Protein AF-A0A0D2HRQ2-F1 (afdb_monomer_lite)

Sequence (191 aa):
MLLRFLRWAVFSVAFCLCLISGPAAYCDEPPTPPELGISEQELTQKARSGRLKTSELILLGEDLSWFTKLKLYLYSKELEPFFLGLEDAIRDLARTDPNDQKALARCGKKVFESLALSRKRLAEAGRGDLELEWRRGLAGLIFLDHDWRGRVYDQKKDEIRNSYDLVRLLDCMDARLRGLDRGDPLKCPLR

Organism: NCBI:txid1429043

Radius of gyration: 27.43 Å; chains: 1; bounding box: 78×73×59 Å

Structure (mmCIF, N/CA/C/O backbone):
data_AF-A0A0D2HRQ2-F1
#
_entry.id   AF-A0A0D2HRQ2-F1
#
loop_
_atom_site.group_PDB
_atom_site.id
_atom_site.type_symbol
_atom_site.label_atom_id
_atom_site.label_alt_id
_atom_site.label_comp_id
_atom_site.label_asym_id
_atom_site.label_entity_id
_atom_site.label_seq_id
_atom_site.pdbx_PDB_ins_code
_atom_site.Cartn_x
_atom_site.Cartn_y
_atom_site.Cartn_z
_atom_site.occupancy
_atom_site.B_iso_or_equiv
_atom_site.auth_seq_id
_atom_site.auth_comp_id
_atom_site.auth_asym_id
_atom_site.auth_atom_id
_atom_site.pdbx_PDB_model_num
ATOM 1 N N . MET A 1 1 ? -45.588 51.493 34.558 1.00 46.59 1 MET A N 1
ATOM 2 C CA . MET A 1 1 ? -46.371 50.595 35.428 1.00 46.59 1 MET A CA 1
ATOM 3 C C . MET A 1 1 ? -47.807 50.634 34.925 1.00 46.59 1 MET A C 1
ATOM 5 O O . MET A 1 1 ? -48.345 51.725 34.859 1.00 46.59 1 MET A O 1
ATOM 9 N N . LEU A 1 2 ? -48.311 49.485 34.452 1.00 43.94 2 LEU A N 1
ATOM 10 C CA . LEU A 1 2 ? -49.682 49.188 33.994 1.00 43.94 2 LEU A CA 1
ATOM 11 C C . LEU A 1 2 ? -50.389 50.220 33.092 1.00 43.94 2 LEU A C 1
ATOM 13 O O . LEU A 1 2 ? -50.891 51.209 33.596 1.00 43.94 2 LEU A O 1
ATOM 17 N N . LEU A 1 3 ? -50.477 49.920 31.784 1.00 44.91 3 LEU A N 1
ATOM 18 C CA . LEU A 1 3 ? -51.571 50.262 30.830 1.00 44.91 3 LEU A CA 1
ATOM 19 C C . LEU A 1 3 ? -51.068 50.329 29.369 1.00 44.91 3 LEU A C 1
ATOM 21 O O . LEU A 1 3 ? -51.333 51.272 28.631 1.00 44.91 3 LEU A O 1
ATOM 25 N N . ARG A 1 4 ? -50.324 49.311 28.918 1.00 43.09 4 ARG A N 1
ATOM 26 C CA . ARG A 1 4 ? -50.112 49.033 27.477 1.00 43.09 4 ARG A CA 1
ATOM 27 C C . ARG A 1 4 ? -50.296 47.549 27.123 1.00 43.09 4 ARG A C 1
ATOM 29 O O . ARG A 1 4 ? -49.883 47.099 26.065 1.00 43.09 4 ARG A O 1
ATOM 36 N N . PHE A 1 5 ? -50.972 46.813 28.002 1.00 45.03 5 PHE A N 1
ATOM 37 C CA . PHE A 1 5 ? -51.500 45.472 27.772 1.00 45.03 5 PHE A CA 1
ATOM 38 C C . PHE A 1 5 ? -53.016 45.596 27.652 1.00 45.03 5 PHE A C 1
ATOM 40 O O . PHE A 1 5 ? -53.671 45.493 28.675 1.00 45.03 5 PHE A O 1
ATOM 47 N N . LEU A 1 6 ? -53.563 45.919 26.474 1.00 48.53 6 LEU A N 1
ATOM 48 C CA . LEU A 1 6 ? -54.972 45.650 26.113 1.00 48.53 6 LEU A CA 1
ATOM 49 C C . LEU A 1 6 ? -55.293 46.216 24.714 1.00 48.53 6 LEU A C 1
ATOM 51 O O . LEU A 1 6 ? -56.066 47.161 24.600 1.00 48.53 6 LEU A O 1
ATOM 55 N N . ARG A 1 7 ? -54.674 45.717 23.628 1.00 45.78 7 ARG A N 1
ATOM 56 C CA . ARG A 1 7 ? -55.238 45.940 22.268 1.00 45.78 7 ARG A CA 1
ATOM 57 C C . ARG A 1 7 ? -54.661 45.142 21.095 1.00 45.78 7 ARG A C 1
ATOM 59 O O . ARG A 1 7 ? -54.966 45.476 19.962 1.00 45.78 7 ARG A O 1
ATOM 66 N N . TRP A 1 8 ? -53.877 44.094 21.340 1.00 40.62 8 TRP A N 1
ATOM 67 C CA . TRP A 1 8 ? -53.349 43.221 20.275 1.00 40.62 8 TRP A CA 1
ATOM 68 C C . TRP A 1 8 ? -53.524 41.729 20.618 1.00 40.62 8 TRP A C 1
ATOM 70 O O . TRP A 1 8 ? -52.704 40.895 20.264 1.00 40.62 8 TRP A O 1
ATOM 80 N N . ALA A 1 9 ? -54.591 41.403 21.360 1.00 44.94 9 ALA A N 1
ATOM 81 C CA . ALA A 1 9 ? -54.913 40.054 21.845 1.00 44.94 9 ALA A CA 1
ATOM 82 C C . ALA A 1 9 ? -56.266 39.531 21.326 1.00 44.94 9 ALA A C 1
ATOM 84 O O . ALA A 1 9 ? -56.915 38.722 21.979 1.00 44.94 9 ALA A O 1
ATOM 85 N N . VAL A 1 10 ? -56.713 39.994 20.160 1.00 50.00 10 VAL A N 1
ATOM 86 C CA . VAL A 1 10 ? -57.874 39.426 19.464 1.00 50.00 10 VAL A CA 1
ATOM 87 C C . VAL A 1 10 ? -57.542 39.477 17.979 1.00 50.00 10 VAL A C 1
ATOM 89 O O . VAL A 1 10 ? -57.199 40.547 17.496 1.00 50.00 10 VAL A O 1
ATOM 92 N N . PHE A 1 11 ? -57.634 38.336 17.294 1.00 44.56 11 PHE A N 1
ATOM 93 C CA . PHE A 1 11 ? -57.162 38.033 15.930 1.00 44.56 11 PHE A CA 1
ATOM 94 C C . PHE A 1 11 ? -55.728 37.508 15.823 1.00 44.56 11 PHE A C 1
ATOM 96 O O . PHE A 1 11 ? -54.807 38.233 15.463 1.00 44.56 11 PHE A O 1
ATOM 103 N N . SER A 1 12 ? -55.575 36.203 16.080 1.00 40.28 12 SER A N 1
ATOM 104 C CA . SER A 1 12 ? -54.926 35.234 15.159 1.00 40.28 12 SER A CA 1
ATOM 105 C C . SER A 1 12 ? -54.550 33.905 15.841 1.00 40.28 12 SER A C 1
ATOM 107 O O . SER A 1 12 ? -53.789 33.116 15.293 1.00 40.28 12 SER A O 1
ATOM 109 N N . VAL A 1 13 ? -55.134 33.589 17.004 1.00 45.66 13 VAL A N 1
ATOM 110 C CA . VAL A 1 13 ? -55.221 32.206 17.512 1.00 45.66 13 VAL A CA 1
ATOM 111 C C . VAL A 1 13 ? -56.506 31.578 16.964 1.00 45.66 13 VAL A C 1
ATOM 113 O O . VAL A 1 13 ? -57.505 31.483 17.664 1.00 45.66 13 VAL A O 1
ATOM 116 N N . ALA A 1 14 ? -56.504 31.253 15.669 1.00 47.75 14 ALA A N 1
ATOM 117 C CA . ALA A 1 14 ? -57.527 30.433 15.007 1.00 47.75 14 ALA A CA 1
ATOM 118 C C . ALA A 1 14 ? -57.049 29.958 13.618 1.00 47.75 14 ALA A C 1
ATOM 120 O O . ALA A 1 14 ? -57.757 30.096 12.628 1.00 47.75 14 ALA A O 1
ATOM 121 N N . PHE A 1 15 ? -55.829 29.425 13.529 1.00 43.88 15 PHE A N 1
ATOM 122 C CA . PHE A 1 15 ? -55.434 28.580 12.394 1.00 43.88 15 PHE A CA 1
ATOM 123 C C . PHE A 1 15 ? -54.499 27.459 12.874 1.00 43.88 15 PHE A C 1
ATOM 125 O O . PHE A 1 15 ? -53.409 27.230 12.362 1.00 43.88 15 PHE A O 1
ATOM 132 N N . CYS A 1 16 ? -54.927 26.783 13.943 1.00 43.34 16 CYS A N 1
ATOM 133 C CA . CYS A 1 16 ? -54.600 25.375 14.118 1.00 43.34 16 CYS A CA 1
ATOM 134 C C . CYS A 1 16 ? -55.444 24.575 13.118 1.00 43.34 16 CYS A C 1
ATOM 136 O O . CYS A 1 16 ? -56.622 24.877 12.958 1.00 43.34 16 CYS A O 1
ATOM 138 N N . LEU A 1 17 ? -54.842 23.518 12.564 1.00 44.50 17 LEU A N 1
ATOM 139 C CA . LEU A 1 17 ? -55.454 22.428 11.786 1.00 44.50 17 LEU A CA 1
ATOM 140 C C . LEU A 1 17 ? -55.700 22.677 10.289 1.00 44.50 17 LEU A C 1
ATOM 142 O O . LEU A 1 17 ? -56.797 23.020 9.876 1.00 44.50 17 LEU A O 1
ATOM 146 N N . CYS A 1 18 ? -54.654 22.391 9.509 1.00 40.31 18 CYS A N 1
ATOM 147 C CA . CYS A 1 18 ? -54.642 21.697 8.206 1.00 40.31 18 CYS A CA 1
ATOM 148 C C . CYS A 1 18 ? -53.145 21.496 7.888 1.00 40.31 18 CYS A C 1
ATOM 150 O O . CYS A 1 18 ? -52.491 22.393 7.378 1.00 40.31 18 CYS A O 1
ATOM 152 N N . LEU A 1 19 ? -52.437 20.474 8.373 1.00 43.09 19 LEU A N 1
ATOM 153 C CA . LEU A 1 19 ? -52.620 19.062 8.054 1.00 43.09 19 LEU A CA 1
ATOM 154 C C . LEU A 1 19 ? -53.028 18.824 6.586 1.00 43.09 19 LEU A C 1
ATOM 156 O O . LEU A 1 19 ? -54.191 18.943 6.225 1.00 43.09 19 LEU A O 1
ATOM 160 N N . ILE A 1 20 ? -52.022 18.355 5.838 1.00 43.47 20 ILE A N 1
ATOM 161 C CA . ILE A 1 20 ? -52.066 17.226 4.896 1.00 43.47 20 ILE A CA 1
ATOM 162 C C . ILE A 1 20 ? -52.012 17.583 3.397 1.00 43.47 20 ILE A C 1
ATOM 164 O O . ILE A 1 20 ? -52.844 18.290 2.838 1.00 43.47 20 ILE A O 1
ATOM 168 N N . SER A 1 21 ? -51.014 16.953 2.762 1.00 44.06 21 SER A N 1
ATOM 169 C CA . SER A 1 21 ? -50.899 16.568 1.347 1.00 44.06 21 SER A CA 1
ATOM 170 C C . SER A 1 21 ? -50.606 17.641 0.292 1.00 44.06 21 SER A C 1
ATOM 172 O O . SER A 1 21 ? -51.434 17.939 -0.560 1.00 44.06 21 SER A O 1
ATOM 174 N N . GLY A 1 22 ? -49.352 18.098 0.240 1.00 38.50 22 GLY A N 1
ATOM 175 C CA . GLY A 1 22 ? -48.685 18.257 -1.059 1.00 38.50 22 GLY A CA 1
ATOM 176 C C . GLY A 1 22 ? -48.032 16.917 -1.418 1.00 38.50 22 GLY A C 1
ATOM 177 O O . GLY A 1 22 ? -47.422 16.322 -0.524 1.00 38.50 22 GLY A O 1
ATOM 178 N N . PRO A 1 23 ? -48.175 16.385 -2.646 1.00 41.47 23 PRO A N 1
ATOM 179 C CA . PRO A 1 23 ? -47.525 15.133 -2.989 1.00 41.47 23 PRO A CA 1
ATOM 180 C C . PRO A 1 23 ? -46.019 15.372 -2.931 1.00 41.47 23 PRO A C 1
ATOM 182 O O . PRO A 1 23 ? -45.499 16.297 -3.557 1.00 41.47 23 PRO A O 1
ATOM 185 N N . ALA A 1 24 ? -45.325 14.548 -2.147 1.00 40.97 24 ALA A N 1
ATOM 186 C CA . ALA A 1 24 ? -43.898 14.377 -2.318 1.00 40.97 24 ALA A CA 1
ATOM 187 C C . ALA A 1 24 ? -43.691 14.059 -3.798 1.00 40.97 24 ALA A C 1
ATOM 189 O O . ALA A 1 24 ? -44.259 13.088 -4.304 1.00 40.97 24 ALA A O 1
ATOM 190 N N . ALA A 1 25 ? -42.954 14.918 -4.499 1.00 38.25 25 ALA A N 1
ATOM 191 C CA . ALA A 1 25 ? -42.407 14.564 -5.789 1.00 38.25 25 ALA A CA 1
ATOM 192 C C . ALA A 1 25 ? -41.546 13.323 -5.540 1.00 38.25 25 ALA A C 1
ATOM 194 O O . ALA A 1 25 ? -40.429 13.418 -5.033 1.00 38.25 25 ALA A O 1
ATOM 195 N N . TYR A 1 26 ? -42.134 12.155 -5.794 1.00 39.91 26 TYR A N 1
ATOM 196 C CA . TYR A 1 26 ? -41.415 10.917 -5.996 1.00 39.91 26 TYR A CA 1
ATOM 197 C C . TYR A 1 26 ? -40.520 11.202 -7.197 1.00 39.91 26 TYR A C 1
ATOM 199 O O . TYR A 1 26 ? -40.960 11.189 -8.344 1.00 39.91 26 TYR A O 1
ATOM 207 N N . CYS A 1 27 ? -39.275 11.582 -6.920 1.00 35.66 27 CYS A N 1
ATOM 208 C CA . CYS A 1 27 ? -38.208 11.339 -7.863 1.00 35.66 27 CYS A CA 1
ATOM 209 C C . CYS A 1 27 ? -38.192 9.823 -8.022 1.00 35.66 27 CYS A C 1
ATOM 211 O O . CYS A 1 27 ? -37.724 9.128 -7.121 1.00 35.66 27 CYS A O 1
ATOM 213 N N . ASP A 1 28 ? -38.782 9.325 -9.107 1.00 38.19 28 ASP A N 1
ATOM 214 C CA . ASP A 1 28 ? -38.528 7.968 -9.558 1.00 38.19 28 ASP A CA 1
ATOM 215 C C . ASP A 1 28 ? -37.006 7.820 -9.616 1.00 38.19 28 ASP A C 1
ATOM 217 O O . ASP A 1 28 ? -36.327 8.495 -10.400 1.00 38.19 28 ASP A O 1
ATOM 221 N N . GLU A 1 29 ? -36.456 7.011 -8.706 1.00 38.31 29 GLU A N 1
ATOM 222 C CA . GLU A 1 29 ? -35.078 6.562 -8.818 1.00 38.31 29 GLU A CA 1
ATOM 223 C C . GLU A 1 29 ? -34.924 5.984 -10.228 1.00 38.31 29 GLU A C 1
ATOM 225 O O . GLU A 1 29 ? -35.773 5.192 -10.657 1.00 38.31 29 GLU A O 1
ATOM 230 N N . PRO A 1 30 ? -33.892 6.393 -10.990 1.00 38.38 30 PRO A N 1
ATOM 231 C CA . PRO A 1 30 ? -33.656 5.795 -12.290 1.00 38.38 30 PRO A CA 1
ATOM 232 C C . PRO A 1 30 ? -33.581 4.276 -12.095 1.00 38.38 30 PRO A C 1
ATOM 234 O O . PRO A 1 30 ? -32.938 3.836 -11.135 1.00 38.38 30 PRO A O 1
ATOM 237 N N . PRO A 1 31 ? -34.249 3.481 -12.952 1.00 37.88 31 PRO A N 1
ATOM 238 C CA . PRO A 1 31 ? -34.302 2.039 -12.789 1.00 37.88 31 PRO A CA 1
ATOM 239 C C . PRO A 1 31 ? -32.879 1.526 -12.626 1.00 37.88 31 PRO A C 1
ATOM 241 O O . PRO A 1 31 ? -32.012 1.788 -13.467 1.00 37.88 31 PRO A O 1
ATOM 244 N N . THR A 1 32 ? -32.636 0.854 -11.501 1.00 43.91 32 THR A N 1
ATOM 245 C CA . THR A 1 32 ? -31.365 0.199 -11.230 1.00 43.91 32 THR A CA 1
ATOM 246 C C . THR A 1 32 ? -31.072 -0.688 -12.437 1.00 43.91 32 THR A C 1
ATOM 248 O O . THR A 1 32 ? -31.923 -1.506 -12.805 1.00 43.91 32 THR A O 1
ATOM 251 N N . PRO A 1 33 ? -29.935 -0.490 -13.132 1.00 38.50 33 PRO A N 1
ATOM 252 C CA . PRO A 1 33 ? -29.611 -1.325 -14.273 1.00 38.50 33 PRO A CA 1
ATOM 253 C C . PRO A 1 33 ? -29.601 -2.786 -13.807 1.00 38.50 33 PRO A C 1
ATOM 255 O O . PRO A 1 33 ? -29.183 -3.046 -12.675 1.00 38.50 33 PRO A O 1
ATOM 258 N N . PRO A 1 34 ? -30.089 -3.727 -14.634 1.00 39.16 34 PRO A N 1
ATOM 259 C CA . PRO A 1 34 ? -30.191 -5.124 -14.243 1.00 39.16 34 PRO A CA 1
ATOM 260 C C . PRO A 1 34 ? -28.828 -5.604 -13.745 1.00 39.16 34 PRO A C 1
ATOM 262 O O . PRO A 1 34 ? -27.831 -5.485 -14.462 1.00 39.16 34 PRO A O 1
ATOM 265 N N . GLU A 1 35 ? -28.788 -6.105 -12.507 1.00 40.19 35 GLU A N 1
ATOM 266 C CA . GLU A 1 35 ? -27.612 -6.764 -11.948 1.00 40.19 35 GLU A CA 1
ATOM 267 C C . GLU A 1 35 ? -27.181 -7.854 -12.930 1.00 40.19 35 GLU A C 1
ATOM 269 O O . GLU A 1 35 ? -27.887 -8.840 -13.158 1.00 40.19 35 GLU A O 1
ATOM 274 N N . LEU A 1 36 ? -26.035 -7.641 -13.574 1.00 40.19 36 LEU A N 1
ATOM 275 C CA . LEU A 1 36 ? -25.438 -8.594 -14.494 1.00 40.19 36 LEU A CA 1
ATOM 276 C C . LEU A 1 36 ? -25.011 -9.837 -13.706 1.00 40.19 36 LEU A C 1
ATOM 278 O O . LEU A 1 36 ? -23.902 -9.903 -13.193 1.00 40.19 36 LEU A O 1
ATOM 282 N N . GLY A 1 37 ? -25.924 -10.806 -13.614 1.00 41.41 37 GLY A N 1
ATOM 283 C CA . GLY A 1 37 ? -25.700 -12.255 -13.680 1.00 41.41 37 GLY A CA 1
ATOM 284 C C . GLY A 1 37 ? -24.775 -12.938 -12.670 1.00 41.41 37 GLY A C 1
ATOM 285 O O . GLY A 1 37 ? -24.657 -14.159 -12.731 1.00 41.41 37 GLY A O 1
ATOM 286 N N . ILE A 1 38 ? -24.119 -12.224 -11.759 1.00 48.44 38 ILE A N 1
ATOM 287 C CA . ILE A 1 38 ? -23.261 -12.809 -10.727 1.00 48.44 38 ILE A CA 1
ATOM 288 C C . ILE A 1 38 ? -23.556 -12.087 -9.418 1.00 48.44 38 ILE A C 1
ATOM 290 O O . ILE A 1 38 ? -23.177 -10.932 -9.231 1.00 48.44 38 ILE A O 1
ATOM 294 N N . SER A 1 39 ? -24.249 -12.767 -8.504 1.00 48.09 39 SER A N 1
ATOM 295 C CA . SER A 1 39 ? -24.617 -12.150 -7.231 1.00 48.09 39 SER A CA 1
ATOM 296 C C . SER A 1 39 ? -23.372 -11.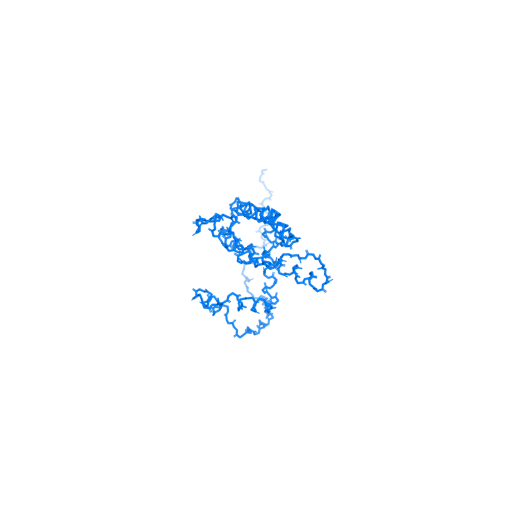910 -6.368 1.00 48.09 39 SER A C 1
ATOM 298 O O . SER A 1 39 ? -22.528 -12.792 -6.178 1.00 48.09 39 SER A O 1
ATOM 300 N N . GLU A 1 40 ? -23.263 -10.710 -5.798 1.00 43.78 40 GLU A N 1
ATOM 301 C CA . GLU A 1 40 ? -22.198 -10.323 -4.858 1.00 43.78 40 GLU A CA 1
ATOM 302 C C . GLU A 1 40 ? -22.132 -11.288 -3.651 1.00 43.78 40 GLU A C 1
ATOM 304 O O . GLU A 1 40 ? -21.065 -11.565 -3.091 1.00 43.78 40 GLU A O 1
ATOM 309 N N . GLN A 1 41 ? -23.276 -11.887 -3.305 1.00 47.25 41 GLN A N 1
ATOM 310 C CA . GLN A 1 41 ? -23.407 -12.944 -2.304 1.00 47.25 41 GLN A CA 1
ATOM 311 C C . GLN A 1 41 ? -22.704 -14.242 -2.727 1.00 47.25 41 GLN A C 1
ATOM 313 O O . GLN A 1 41 ? -21.982 -14.828 -1.920 1.00 47.25 41 GLN A O 1
ATOM 318 N N . GLU A 1 42 ? -22.834 -14.661 -3.986 1.00 45.06 42 GLU A N 1
ATOM 319 C CA . GLU A 1 42 ? -22.186 -15.862 -4.520 1.00 45.06 42 GLU A CA 1
ATOM 320 C C . GLU A 1 42 ? -20.661 -15.693 -4.607 1.00 45.06 42 GLU A C 1
ATOM 322 O O . GLU A 1 42 ? -19.916 -16.613 -4.266 1.00 45.06 42 GLU A O 1
ATOM 327 N N . LEU A 1 43 ? -20.178 -14.498 -4.964 1.00 42.75 43 LEU A N 1
ATOM 328 C CA . LEU A 1 43 ? -18.747 -14.161 -4.938 1.00 42.75 43 LEU A CA 1
ATOM 329 C C . LEU A 1 43 ? -18.186 -14.166 -3.509 1.00 42.75 43 LEU A C 1
ATOM 331 O O . LEU A 1 43 ? -17.133 -14.754 -3.252 1.00 42.75 43 LEU A O 1
ATOM 335 N N . THR A 1 44 ? -18.923 -13.593 -2.555 1.00 44.06 44 THR A N 1
ATOM 336 C CA . THR A 1 44 ? -18.554 -13.588 -1.130 1.00 44.06 44 THR A CA 1
ATOM 337 C C . THR A 1 44 ? -18.518 -15.006 -0.555 1.00 44.06 44 THR A C 1
ATOM 339 O O . THR A 1 44 ? -17.632 -15.350 0.232 1.00 44.06 44 THR A O 1
ATOM 342 N N . GLN A 1 45 ? -19.453 -15.863 -0.966 1.00 45.25 45 GLN A N 1
ATOM 343 C CA . GLN A 1 45 ? -19.530 -17.254 -0.530 1.00 45.25 45 GLN A CA 1
ATOM 344 C C . GLN A 1 45 ? -18.416 -18.109 -1.156 1.00 45.25 45 GLN A C 1
ATOM 346 O O . GLN A 1 45 ? -17.778 -18.895 -0.451 1.00 45.25 45 GLN A O 1
ATOM 351 N N . LYS A 1 46 ? -18.097 -17.897 -2.441 1.00 40.44 46 LYS A N 1
ATOM 352 C CA . LYS A 1 46 ? -16.965 -18.541 -3.128 1.00 40.44 46 LYS A CA 1
ATOM 353 C C . LYS A 1 46 ? -15.619 -18.128 -2.521 1.00 40.44 46 LYS A C 1
ATOM 355 O O . LYS A 1 46 ? -14.796 -19.009 -2.266 1.00 40.44 46 LYS A O 1
ATOM 360 N N . ALA A 1 47 ? -15.435 -16.849 -2.179 1.00 40.41 47 ALA A N 1
ATOM 361 C CA . ALA A 1 47 ? -14.227 -16.344 -1.519 1.00 40.41 47 ALA A CA 1
ATOM 362 C C . ALA A 1 47 ? -14.057 -16.921 -0.103 1.00 40.41 47 ALA A C 1
ATOM 364 O O . ALA A 1 47 ? -12.977 -17.389 0.252 1.00 40.41 47 ALA A O 1
ATOM 365 N N . ARG A 1 48 ? -15.142 -16.990 0.683 1.00 43.53 48 ARG A N 1
ATOM 366 C CA . ARG A 1 48 ? -15.149 -17.625 2.016 1.00 43.53 48 ARG A CA 1
ATOM 367 C C . ARG A 1 48 ? -14.888 -19.133 1.972 1.00 43.53 48 ARG A C 1
ATOM 369 O O . ARG A 1 48 ? -14.364 -19.680 2.934 1.00 43.53 48 ARG A O 1
ATOM 376 N N . SER A 1 49 ? -15.241 -19.803 0.874 1.00 41.62 49 SER A N 1
ATOM 377 C CA . SER A 1 49 ? -15.050 -21.251 0.703 1.00 41.62 49 SER A CA 1
ATOM 378 C C . SER A 1 49 ? -13.655 -21.665 0.206 1.00 41.62 49 SER A C 1
ATOM 380 O O . SER A 1 49 ? -13.410 -22.857 0.032 1.00 41.62 49 SER A O 1
ATOM 382 N N . GLY A 1 50 ? -12.753 -20.709 -0.062 1.00 36.81 50 GLY A N 1
ATOM 383 C CA . GLY A 1 50 ? -11.402 -20.987 -0.574 1.00 36.81 50 GLY A CA 1
ATOM 384 C C . GLY A 1 50 ? -11.363 -21.560 -1.998 1.00 36.81 50 GLY A C 1
ATOM 385 O O . GLY A 1 50 ? -10.335 -22.083 -2.420 1.00 36.81 50 GLY A O 1
ATOM 386 N N . ARG A 1 51 ? -12.478 -21.492 -2.741 1.00 41.03 51 ARG A N 1
ATOM 387 C CA . ARG A 1 51 ? -12.628 -22.079 -4.087 1.00 41.03 51 ARG A CA 1
ATOM 388 C C . ARG A 1 51 ? -12.320 -21.125 -5.242 1.00 41.03 51 ARG A C 1
ATOM 390 O O . ARG A 1 51 ? -12.440 -21.540 -6.386 1.00 41.03 51 ARG A O 1
ATOM 397 N N . LEU A 1 52 ? -11.928 -19.885 -4.964 1.00 37.97 52 LEU A N 1
ATOM 398 C CA . LEU A 1 52 ? -11.480 -18.938 -5.986 1.00 37.97 52 LEU A CA 1
ATOM 399 C C . LEU A 1 52 ? -9.957 -18.988 -6.085 1.00 37.97 52 LEU A C 1
ATOM 401 O O . LEU A 1 52 ? -9.258 -18.651 -5.128 1.00 37.97 52 LEU A O 1
ATOM 405 N N . LYS A 1 53 ? -9.432 -19.422 -7.236 1.00 42.91 53 LYS A N 1
ATOM 406 C CA . LYS A 1 53 ? -7.992 -19.317 -7.505 1.00 42.91 53 LYS A CA 1
ATOM 407 C C . LYS A 1 53 ? -7.644 -17.841 -7.711 1.00 42.91 53 LYS A C 1
ATOM 409 O O . LYS A 1 53 ? -8.397 -17.112 -8.346 1.00 42.91 53 LYS A O 1
ATOM 414 N N . THR A 1 54 ? -6.487 -17.398 -7.217 1.00 41.19 54 THR A N 1
ATOM 415 C CA . THR A 1 54 ? -5.994 -16.007 -7.328 1.00 41.19 54 THR A CA 1
ATOM 416 C C . THR A 1 54 ? -6.081 -15.453 -8.761 1.00 41.19 54 THR A C 1
ATOM 418 O O . THR A 1 54 ? -6.400 -14.288 -8.948 1.00 41.19 54 THR A O 1
ATOM 421 N N . SER A 1 55 ? -5.902 -16.301 -9.778 1.00 36.34 55 SER A N 1
ATOM 422 C CA . SER A 1 55 ? -6.045 -15.955 -11.199 1.00 36.34 55 SER A CA 1
ATOM 423 C C . SER A 1 55 ? -7.483 -15.650 -11.647 1.00 36.34 55 SER A C 1
ATOM 425 O O . SER A 1 55 ? -7.674 -14.833 -12.538 1.00 36.34 55 SER A O 1
ATOM 427 N N . GLU A 1 56 ? -8.501 -16.271 -11.043 1.00 39.56 56 GLU A N 1
ATOM 428 C CA . GLU A 1 56 ? -9.919 -15.992 -11.337 1.00 39.56 56 GLU A CA 1
ATOM 429 C C . GLU A 1 56 ? -10.380 -14.681 -10.692 1.00 39.56 56 GLU A C 1
ATOM 431 O O . GLU A 1 56 ? -11.188 -13.966 -11.273 1.00 39.56 56 GLU A O 1
ATOM 436 N N . LEU A 1 57 ? -9.829 -14.326 -9.526 1.00 43.03 57 LEU A N 1
ATOM 437 C CA . LEU A 1 57 ? -10.051 -13.020 -8.892 1.00 43.03 57 LEU A CA 1
ATOM 438 C C . LEU A 1 57 ? -9.413 -11.874 -9.689 1.00 43.03 57 LEU A C 1
ATOM 440 O O . LEU A 1 57 ? -9.975 -10.785 -9.735 1.00 43.03 57 LEU A O 1
ATOM 444 N N . ILE A 1 58 ? -8.270 -12.129 -10.334 1.00 40.12 58 ILE A N 1
ATOM 445 C CA . ILE A 1 58 ? -7.602 -11.173 -11.228 1.00 40.12 58 ILE A CA 1
ATOM 446 C C . ILE A 1 58 ? -8.398 -11.004 -12.533 1.00 40.12 58 ILE A C 1
ATOM 448 O O . ILE A 1 58 ? -8.651 -9.872 -12.927 1.00 40.12 58 ILE A O 1
ATOM 452 N N . LEU A 1 59 ? -8.885 -12.094 -13.144 1.00 42.19 59 LEU A N 1
ATOM 453 C CA . LEU A 1 59 ? -9.749 -12.034 -14.338 1.00 42.19 59 LEU A CA 1
ATOM 454 C C . LEU A 1 59 ? -11.108 -11.364 -14.061 1.00 42.19 59 LEU A C 1
ATOM 456 O O . LEU A 1 59 ? -11.596 -10.602 -14.887 1.00 42.19 59 LEU A O 1
ATOM 460 N N . LEU A 1 60 ? -11.701 -11.571 -12.879 1.00 49.16 60 LEU A N 1
ATOM 461 C CA . LEU A 1 60 ? -12.886 -10.820 -12.429 1.00 49.16 60 LEU A CA 1
ATOM 462 C C . LEU A 1 60 ? -12.569 -9.346 -12.096 1.00 49.16 60 LEU A C 1
ATOM 464 O O . LEU A 1 60 ? -13.477 -8.519 -12.031 1.00 49.16 60 LEU A O 1
ATOM 468 N N . GLY A 1 61 ? -11.292 -9.014 -11.883 1.00 48.34 61 GLY A N 1
ATOM 469 C CA . GLY A 1 61 ? -10.799 -7.657 -11.651 1.00 48.34 61 GLY A CA 1
ATOM 470 C C . GLY A 1 61 ? -10.672 -6.808 -12.923 1.00 48.34 61 GLY A C 1
ATOM 471 O O . GLY A 1 61 ? -10.745 -5.581 -12.839 1.00 48.34 61 GLY A O 1
ATOM 472 N N . GLU A 1 62 ? -10.537 -7.425 -14.100 1.00 50.19 62 GLU A N 1
ATOM 473 C CA . GLU A 1 62 ? -10.467 -6.697 -15.379 1.00 50.19 62 GLU A CA 1
ATOM 474 C C . GLU A 1 62 ? -11.830 -6.089 -15.773 1.00 50.19 62 GLU A C 1
ATOM 476 O O . GLU A 1 62 ? -11.881 -4.983 -16.317 1.00 50.19 62 GLU A O 1
ATOM 481 N N . ASP A 1 63 ? -12.931 -6.718 -15.346 1.00 54.75 63 ASP A N 1
ATOM 482 C CA . ASP A 1 63 ? -14.317 -6.297 -15.600 1.00 54.75 63 ASP A CA 1
ATOM 483 C C . ASP A 1 63 ? -15.028 -5.757 -14.345 1.00 54.75 63 ASP A C 1
ATOM 485 O O . ASP A 1 63 ? -16.236 -5.917 -14.147 1.00 54.75 63 ASP A O 1
ATOM 489 N N . LEU A 1 64 ? -14.295 -5.066 -13.461 1.00 62.53 64 LEU A N 1
ATOM 490 C CA . LEU A 1 64 ? -14.951 -4.338 -12.373 1.00 62.53 64 LEU A CA 1
ATOM 491 C C . LEU A 1 64 ? -15.975 -3.357 -12.954 1.00 62.53 64 LEU A C 1
ATOM 493 O O . LEU A 1 64 ? -15.633 -2.483 -13.760 1.00 62.53 64 LEU A O 1
ATOM 497 N N . SER A 1 65 ? -17.223 -3.474 -12.488 1.00 70.38 65 SER A N 1
ATOM 498 C CA . SER A 1 65 ? -18.283 -2.538 -12.854 1.00 70.38 65 SER A CA 1
ATOM 499 C C . SER A 1 65 ? -17.833 -1.098 -12.593 1.00 70.38 65 SER A C 1
ATOM 501 O O . SER A 1 65 ? -17.051 -0.827 -11.671 1.00 70.38 65 SER A O 1
ATOM 503 N N . TRP A 1 66 ? -18.350 -0.151 -13.376 1.00 60.88 66 TRP A N 1
ATOM 504 C CA . TRP A 1 66 ? -18.060 1.272 -13.179 1.00 60.88 66 TRP A CA 1
ATOM 505 C C . TRP A 1 66 ? -18.321 1.720 -11.730 1.00 60.88 66 TRP A C 1
ATOM 507 O O . TRP A 1 66 ? -17.507 2.438 -11.148 1.00 60.88 66 TRP A O 1
ATOM 517 N N . PHE A 1 67 ? -19.390 1.215 -11.107 1.00 63.62 67 PHE A N 1
ATOM 518 C CA . PHE A 1 67 ? -19.711 1.490 -9.705 1.00 63.62 67 PHE A CA 1
ATOM 519 C C . PHE A 1 67 ? -18.664 0.936 -8.737 1.00 63.62 67 PHE A C 1
ATOM 521 O O . PHE A 1 67 ? -18.310 1.605 -7.767 1.00 63.62 67 PHE A O 1
ATOM 528 N N . THR A 1 68 ? -18.122 -0.254 -8.998 1.00 70.31 68 THR A N 1
ATOM 529 C CA . THR A 1 68 ? -17.066 -0.835 -8.162 1.00 70.31 68 THR A CA 1
ATOM 530 C C . THR A 1 68 ? -15.768 -0.042 -8.279 1.00 70.31 68 THR A C 1
ATOM 532 O O . THR A 1 68 ? -15.140 0.246 -7.260 1.00 70.31 68 THR A O 1
ATOM 535 N N . LYS A 1 69 ? -15.399 0.389 -9.494 1.00 68.25 69 LYS A N 1
ATOM 536 C CA . LYS A 1 69 ? -14.247 1.282 -9.717 1.00 68.25 69 LYS A CA 1
ATOM 537 C C . LYS A 1 69 ? -14.432 2.611 -8.979 1.00 68.25 69 LYS A C 1
ATOM 539 O O . LYS A 1 69 ? -13.526 3.044 -8.272 1.00 68.25 69 LYS A O 1
ATOM 544 N N . LEU A 1 70 ? -15.622 3.213 -9.060 1.00 62.78 70 LEU A N 1
ATOM 545 C CA . LEU A 1 70 ? -15.953 4.438 -8.328 1.00 62.78 70 LEU A CA 1
ATOM 546 C C . LEU A 1 70 ? -15.864 4.237 -6.807 1.00 62.78 70 LEU A C 1
ATOM 548 O O . LEU A 1 70 ? -15.281 5.065 -6.115 1.00 62.78 70 LEU A O 1
ATOM 552 N N . LYS A 1 71 ? -16.387 3.127 -6.280 1.00 67.94 71 LYS A N 1
ATOM 553 C CA . LYS A 1 71 ? -16.327 2.787 -4.850 1.00 67.94 71 LYS A CA 1
ATOM 554 C C . LYS A 1 71 ? -14.887 2.631 -4.354 1.00 67.94 71 LYS A C 1
ATOM 556 O O . LYS A 1 71 ? -14.542 3.189 -3.317 1.00 67.94 71 LYS A O 1
ATOM 561 N N . LEU A 1 72 ? -14.039 1.917 -5.097 1.00 75.12 72 LEU A N 1
ATOM 562 C CA . LEU A 1 72 ? -12.618 1.747 -4.767 1.00 75.12 72 LEU A CA 1
ATOM 563 C C . LEU A 1 72 ? -11.857 3.074 -4.843 1.00 75.12 72 LEU A C 1
ATOM 565 O O . LEU A 1 72 ? -11.052 3.373 -3.961 1.00 75.12 72 LEU A O 1
ATOM 569 N N . TYR A 1 73 ? -12.165 3.903 -5.844 1.00 69.06 73 TYR A N 1
ATOM 570 C CA . TYR A 1 73 ? -11.631 5.256 -5.940 1.00 69.06 73 TYR A CA 1
ATOM 571 C C . TYR A 1 73 ? -12.027 6.108 -4.725 1.00 69.06 73 TYR A C 1
ATOM 573 O O . TYR A 1 73 ? -11.162 6.731 -4.110 1.00 69.06 73 TYR A O 1
ATOM 581 N N . LEU A 1 74 ? -13.299 6.086 -4.316 1.00 67.38 74 LEU A N 1
ATOM 582 C CA . LEU A 1 74 ? -13.774 6.803 -3.128 1.00 67.38 74 LEU A CA 1
ATOM 583 C C . LEU A 1 74 ? -13.087 6.319 -1.846 1.00 67.38 74 LEU A C 1
ATOM 585 O O . LEU A 1 74 ? -12.635 7.154 -1.068 1.00 67.38 74 LEU A O 1
ATOM 589 N N . TYR A 1 75 ? -12.923 5.004 -1.659 1.00 78.19 75 TYR A N 1
ATOM 590 C CA . TYR A 1 75 ? -12.153 4.464 -0.531 1.00 78.19 75 TYR A CA 1
ATOM 591 C C . TYR A 1 75 ? -10.715 4.966 -0.530 1.00 78.19 75 TYR A C 1
ATOM 593 O O . TYR A 1 75 ? -10.219 5.400 0.508 1.00 78.19 75 TYR A O 1
ATOM 601 N N . SER A 1 76 ? -10.058 4.952 -1.691 1.00 76.25 76 SER A N 1
ATOM 602 C CA . SER A 1 76 ? -8.687 5.441 -1.802 1.00 76.25 76 SER A CA 1
ATOM 603 C C . SER A 1 76 ? -8.580 6.924 -1.435 1.00 76.25 76 SER A C 1
ATOM 605 O O . SER A 1 76 ? -7.684 7.293 -0.687 1.00 76.25 76 SER A O 1
ATOM 607 N N . LYS A 1 77 ? -9.536 7.757 -1.869 1.00 78.44 77 LYS A N 1
ATOM 608 C CA . LYS A 1 77 ? -9.582 9.194 -1.568 1.00 78.44 77 LYS A CA 1
ATOM 609 C C . LYS A 1 77 ? -9.880 9.493 -0.106 1.00 78.44 77 LYS A C 1
ATOM 611 O O . LYS A 1 77 ? -9.249 10.361 0.485 1.00 78.44 77 LYS A O 1
ATOM 616 N N . GLU A 1 78 ? -10.834 8.783 0.481 1.00 81.69 78 GLU A N 1
ATOM 617 C CA . GLU A 1 78 ? -11.211 8.969 1.880 1.00 81.69 78 GLU A CA 1
ATOM 618 C C . GLU A 1 78 ? -10.088 8.561 2.841 1.00 81.69 78 GLU A C 1
ATOM 620 O O . GLU A 1 78 ? -9.894 9.194 3.883 1.00 81.69 78 GLU A O 1
ATOM 625 N N . LEU A 1 79 ? -9.350 7.505 2.491 1.00 83.75 79 LEU A N 1
ATOM 626 C CA . LEU A 1 79 ? -8.317 6.923 3.342 1.00 83.75 79 LEU A CA 1
ATOM 627 C C . LEU A 1 79 ? -6.900 7.395 2.996 1.00 83.75 79 LEU A C 1
ATOM 629 O O . LEU A 1 79 ? -5.973 7.122 3.761 1.00 83.75 79 LEU A O 1
ATOM 633 N N . GLU A 1 80 ? -6.736 8.162 1.915 1.00 86.62 80 GLU A N 1
ATOM 634 C CA . GLU A 1 80 ? -5.468 8.745 1.454 1.00 86.62 80 GLU A CA 1
ATOM 635 C C . GLU A 1 80 ? -4.617 9.328 2.598 1.00 86.62 80 GLU A C 1
ATOM 637 O O . GLU A 1 80 ? -3.445 8.951 2.694 1.00 86.62 80 GLU A O 1
ATOM 642 N N . PRO A 1 81 ? -5.161 10.137 3.539 1.00 89.94 81 PRO A N 1
ATOM 643 C CA . PRO A 1 81 ? -4.357 10.728 4.613 1.00 89.94 81 PRO A CA 1
ATOM 644 C C . PRO A 1 81 ? -3.669 9.693 5.514 1.00 89.94 81 PRO A C 1
ATOM 646 O O . PRO A 1 81 ? -2.594 9.949 6.060 1.00 89.94 81 PRO A O 1
ATOM 649 N N . PHE A 1 82 ? -4.269 8.511 5.671 1.00 92.31 82 PHE A N 1
ATOM 650 C CA . PHE A 1 82 ? -3.725 7.443 6.508 1.00 92.31 82 PHE A CA 1
ATOM 651 C C . PHE A 1 82 ? -2.666 6.633 5.759 1.00 92.31 82 PHE A C 1
ATOM 653 O O . PHE A 1 82 ? -1.677 6.227 6.364 1.00 92.31 82 PHE A O 1
ATOM 660 N N . PHE A 1 83 ? -2.821 6.482 4.444 1.00 93.81 83 PHE A N 1
ATOM 661 C CA . PHE A 1 83 ? -1.944 5.692 3.576 1.00 93.81 83 PHE A CA 1
ATOM 662 C C . PHE A 1 83 ? -0.800 6.497 2.927 1.00 93.81 83 PHE A C 1
ATOM 664 O O . PHE A 1 83 ? -0.025 5.948 2.138 1.00 93.81 83 PHE A O 1
ATOM 671 N N . LEU A 1 84 ? -0.641 7.779 3.287 1.00 90.75 84 LEU A N 1
ATOM 672 C CA . LEU A 1 84 ? 0.427 8.651 2.785 1.00 90.75 84 LEU A CA 1
ATOM 673 C C . LEU A 1 84 ? 1.814 7.995 2.865 1.00 90.75 84 LEU A C 1
ATOM 675 O O . LEU A 1 84 ? 2.296 7.643 3.949 1.00 90.75 84 LEU A O 1
ATOM 679 N N . GLY A 1 85 ? 2.471 7.906 1.708 1.00 91.44 85 GLY A N 1
ATOM 680 C CA . GLY A 1 85 ? 3.814 7.355 1.531 1.00 91.44 85 GLY A CA 1
ATOM 681 C C . GLY A 1 85 ? 3.871 5.845 1.274 1.00 91.44 85 GLY A C 1
ATOM 682 O O . GLY A 1 85 ? 4.915 5.365 0.835 1.00 91.44 85 GLY A O 1
ATOM 683 N N . LEU A 1 86 ? 2.787 5.089 1.496 1.00 95.75 86 LEU A N 1
ATOM 684 C CA . LEU A 1 86 ? 2.760 3.662 1.152 1.00 95.75 86 LEU A CA 1
ATOM 685 C C . LEU A 1 86 ? 2.684 3.450 -0.364 1.00 95.75 86 LEU A C 1
ATOM 687 O O . LEU A 1 86 ? 3.406 2.612 -0.899 1.00 95.75 86 LEU A O 1
ATOM 691 N N . GLU A 1 87 ? 1.868 4.242 -1.057 1.00 93.81 87 GLU A N 1
ATOM 692 C CA . GLU A 1 87 ? 1.778 4.213 -2.521 1.00 93.81 87 GLU A CA 1
ATOM 693 C C . GLU A 1 87 ? 3.138 4.496 -3.177 1.00 93.81 87 GLU A C 1
ATOM 695 O O . GLU A 1 87 ? 3.571 3.761 -4.064 1.00 93.81 87 GLU A O 1
ATOM 700 N N . ASP A 1 88 ? 3.864 5.502 -2.688 1.00 94.81 88 ASP A N 1
ATOM 701 C CA . ASP A 1 88 ? 5.204 5.814 -3.189 1.00 94.81 88 ASP A CA 1
ATOM 702 C C . ASP A 1 88 ? 6.192 4.678 -2.919 1.00 94.81 88 ASP A C 1
ATOM 704 O O . ASP A 1 88 ? 6.979 4.331 -3.795 1.00 94.81 88 ASP A O 1
ATOM 708 N N . ALA A 1 89 ? 6.133 4.044 -1.743 1.00 96.81 89 ALA A N 1
ATOM 709 C CA . ALA A 1 89 ? 6.980 2.893 -1.433 1.00 96.81 89 ALA A CA 1
ATOM 710 C C . ALA A 1 89 ? 6.713 1.700 -2.372 1.00 96.81 89 ALA A C 1
ATOM 712 O O . ALA A 1 89 ? 7.656 1.043 -2.819 1.00 96.81 89 ALA A O 1
ATOM 713 N N . ILE A 1 90 ? 5.444 1.443 -2.705 1.00 95.56 90 ILE A N 1
ATOM 714 C CA . ILE A 1 90 ? 5.021 0.411 -3.667 1.00 95.56 90 ILE A CA 1
ATOM 715 C C . ILE A 1 90 ? 5.549 0.734 -5.069 1.00 95.56 90 ILE A C 1
ATOM 717 O O . ILE A 1 90 ? 6.146 -0.121 -5.733 1.00 95.56 90 ILE A O 1
ATOM 721 N N . ARG A 1 91 ? 5.398 1.983 -5.513 1.00 95.12 91 ARG A N 1
ATOM 722 C CA . ARG A 1 91 ? 5.888 2.426 -6.823 1.00 95.12 91 ARG A CA 1
ATOM 723 C C . ARG A 1 91 ? 7.413 2.385 -6.907 1.00 95.12 91 ARG A C 1
ATOM 725 O O . ARG A 1 91 ? 7.951 1.916 -7.905 1.00 95.12 91 ARG A O 1
ATOM 732 N N . ASP A 1 92 ? 8.121 2.795 -5.858 1.00 96.38 92 ASP A N 1
ATOM 733 C CA . ASP A 1 92 ? 9.581 2.678 -5.766 1.00 96.38 92 ASP A CA 1
ATOM 734 C C . ASP A 1 92 ? 10.027 1.213 -5.896 1.00 96.38 92 ASP A C 1
ATOM 736 O O . ASP A 1 92 ? 10.961 0.903 -6.641 1.00 96.38 92 ASP A O 1
ATOM 740 N N . LEU A 1 93 ? 9.324 0.288 -5.235 1.00 95.38 93 LEU A N 1
ATOM 741 C CA . LEU A 1 93 ? 9.573 -1.147 -5.367 1.00 95.38 93 LEU A CA 1
ATOM 742 C C . LEU A 1 93 ? 9.316 -1.654 -6.797 1.00 95.38 93 LEU A C 1
ATOM 744 O O . LEU A 1 93 ? 10.064 -2.502 -7.281 1.00 95.38 93 LEU A O 1
ATOM 748 N N . ALA A 1 94 ? 8.303 -1.127 -7.491 1.00 94.50 94 ALA A N 1
ATOM 749 C CA . ALA A 1 94 ? 7.986 -1.486 -8.879 1.00 94.50 94 ALA A CA 1
ATOM 750 C C . ALA A 1 94 ? 9.021 -0.964 -9.886 1.00 94.50 94 ALA A C 1
ATOM 752 O O . ALA A 1 94 ? 9.308 -1.630 -10.882 1.00 94.50 94 ALA A O 1
ATOM 753 N N . ARG A 1 95 ? 9.625 0.195 -9.608 1.00 95.69 95 ARG A N 1
ATOM 754 C CA . ARG A 1 95 ? 10.704 0.791 -10.415 1.00 95.69 95 ARG A CA 1
ATOM 755 C C . ARG A 1 95 ? 12.084 0.190 -10.132 1.00 95.69 95 ARG A C 1
ATOM 757 O O . ARG A 1 95 ? 13.030 0.452 -10.871 1.00 95.69 95 ARG A O 1
ATOM 764 N N . THR A 1 96 ? 12.227 -0.574 -9.050 1.00 95.19 96 THR A N 1
ATOM 765 C CA . THR A 1 96 ? 13.515 -1.144 -8.636 1.00 95.19 96 THR A CA 1
ATOM 766 C C . THR A 1 96 ? 13.986 -2.210 -9.627 1.00 95.19 96 THR A C 1
ATOM 768 O O . THR A 1 96 ? 13.182 -2.987 -10.132 1.00 95.19 96 THR A O 1
ATOM 771 N N . ASP A 1 97 ? 15.292 -2.259 -9.9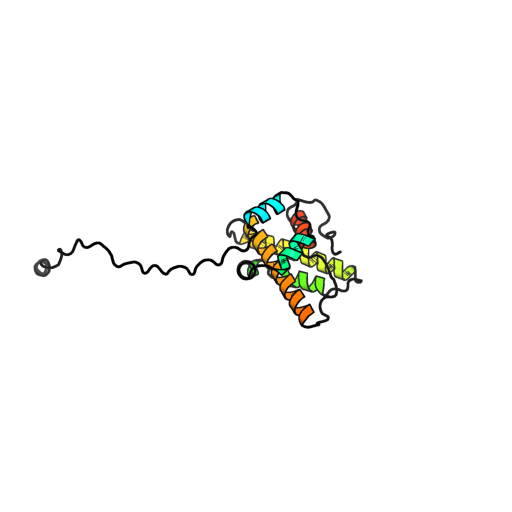04 1.00 93.06 97 ASP A N 1
ATOM 772 C CA . ASP A 1 97 ? 15.869 -3.292 -10.766 1.00 93.06 97 ASP A CA 1
ATOM 773 C C . ASP A 1 97 ? 15.665 -4.691 -10.142 1.00 93.06 97 ASP A C 1
ATOM 775 O O . ASP A 1 97 ? 16.078 -4.912 -8.998 1.00 93.06 97 ASP A O 1
ATOM 779 N N . PRO A 1 98 ? 15.067 -5.651 -10.873 1.00 91.25 98 PRO A N 1
ATOM 780 C CA . PRO A 1 98 ? 14.867 -7.022 -10.410 1.00 91.25 98 PRO A CA 1
ATOM 781 C C . PRO A 1 98 ? 16.157 -7.764 -10.010 1.00 91.25 98 PRO A C 1
ATOM 783 O O . PRO A 1 98 ? 16.080 -8.783 -9.315 1.00 91.25 98 PRO A O 1
ATOM 786 N N . ASN A 1 99 ? 17.325 -7.304 -10.455 1.00 93.25 99 ASN A N 1
ATOM 787 C CA . ASN A 1 99 ? 18.622 -7.914 -10.167 1.00 93.25 99 ASN A CA 1
ATOM 788 C C . ASN A 1 99 ? 19.350 -7.253 -8.983 1.00 93.25 99 ASN A C 1
ATOM 790 O O . ASN A 1 99 ? 20.267 -7.854 -8.421 1.00 93.25 99 ASN A O 1
ATOM 794 N N . ASP A 1 100 ? 18.926 -6.063 -8.544 1.00 94.81 100 ASP A N 1
ATOM 795 C CA . ASP A 1 100 ? 19.505 -5.382 -7.382 1.00 94.81 100 ASP A CA 1
ATOM 796 C C . ASP A 1 100 ? 18.839 -5.854 -6.079 1.00 94.81 100 ASP A C 1
ATOM 798 O O . ASP A 1 100 ? 17.927 -5.230 -5.531 1.00 94.81 100 ASP A O 1
ATOM 802 N N . GLN A 1 101 ? 19.336 -6.971 -5.544 1.00 91.75 101 GLN A N 1
ATOM 803 C CA . GLN A 1 101 ? 18.827 -7.573 -4.305 1.00 91.75 101 GLN A CA 1
ATOM 804 C C . GLN A 1 101 ? 18.895 -6.629 -3.094 1.00 91.75 101 GLN A C 1
ATOM 806 O O . GLN A 1 101 ? 18.038 -6.686 -2.210 1.00 91.75 101 GLN A O 1
ATOM 811 N N . LYS A 1 102 ? 19.889 -5.731 -3.041 1.00 93.75 102 LYS A N 1
ATOM 812 C CA . LYS A 1 102 ? 20.014 -4.762 -1.941 1.00 93.75 102 LYS A CA 1
ATOM 813 C C . LYS A 1 102 ? 18.938 -3.688 -2.046 1.00 93.75 102 LYS A C 1
ATOM 815 O O . LYS A 1 102 ? 18.345 -3.323 -1.029 1.00 93.75 102 LYS A O 1
ATOM 820 N N . ALA A 1 103 ? 18.674 -3.186 -3.252 1.00 93.88 103 ALA A N 1
ATOM 821 C CA . ALA A 1 103 ? 17.590 -2.241 -3.477 1.00 93.88 103 ALA A CA 1
ATOM 822 C C . ALA A 1 103 ? 16.220 -2.874 -3.226 1.00 93.88 103 ALA A C 1
ATOM 824 O O . ALA A 1 103 ? 15.406 -2.253 -2.547 1.00 93.88 103 ALA A O 1
ATOM 825 N N . LEU A 1 104 ? 15.992 -4.113 -3.672 1.00 92.94 104 LEU A N 1
ATOM 826 C CA . LEU A 1 104 ? 14.748 -4.843 -3.411 1.00 92.94 104 LEU A CA 1
ATOM 827 C C . LEU A 1 104 ? 14.489 -5.010 -1.910 1.00 92.94 104 LEU A C 1
ATOM 829 O O . LEU A 1 104 ? 13.398 -4.690 -1.444 1.00 92.94 104 LEU A O 1
ATOM 833 N N . ALA A 1 105 ? 15.496 -5.424 -1.134 1.00 91.94 105 ALA A N 1
ATOM 834 C CA . ALA A 1 105 ? 15.366 -5.552 0.317 1.00 91.94 105 ALA A CA 1
ATOM 835 C C . ALA A 1 105 ? 15.058 -4.204 0.995 1.00 91.94 105 ALA A C 1
ATOM 837 O O . ALA A 1 105 ? 14.196 -4.124 1.871 1.00 91.94 105 ALA A O 1
ATOM 838 N N . ARG A 1 106 ? 15.726 -3.123 0.569 1.00 94.88 106 ARG A N 1
ATOM 839 C CA . ARG A 1 106 ? 15.482 -1.766 1.084 1.00 94.88 106 ARG A CA 1
ATOM 840 C C . ARG A 1 106 ? 14.071 -1.272 0.750 1.00 94.88 106 ARG A C 1
ATOM 842 O O . ARG A 1 106 ? 13.397 -0.750 1.634 1.00 94.88 106 ARG A O 1
ATOM 849 N N . CYS A 1 107 ? 13.624 -1.426 -0.494 1.00 95.12 107 CYS A N 1
ATOM 850 C CA . CYS A 1 107 ? 12.287 -1.012 -0.918 1.00 95.12 107 CYS A CA 1
ATOM 851 C C . CYS A 1 107 ? 11.202 -1.866 -0.248 1.00 95.12 107 CYS A C 1
ATOM 853 O O . CYS A 1 107 ? 10.240 -1.312 0.269 1.00 95.12 107 CYS A O 1
ATOM 855 N N . GLY A 1 108 ? 11.389 -3.186 -0.147 1.00 94.19 108 GLY A N 1
ATOM 856 C CA . GLY A 1 108 ? 10.478 -4.074 0.583 1.00 94.19 108 GLY A CA 1
ATOM 857 C C . GLY A 1 108 ? 10.355 -3.700 2.063 1.00 94.19 108 GLY A C 1
ATOM 858 O O . GLY A 1 108 ? 9.248 -3.638 2.597 1.00 94.19 108 GLY A O 1
ATOM 859 N N . LYS A 1 109 ? 11.473 -3.348 2.712 1.00 95.12 109 LYS A N 1
ATOM 860 C CA . LYS A 1 109 ? 11.462 -2.804 4.076 1.00 95.12 109 LYS A CA 1
ATOM 861 C C . LYS A 1 109 ? 10.667 -1.499 4.168 1.00 95.12 109 LYS A C 1
ATOM 863 O O . LYS A 1 109 ? 9.832 -1.376 5.058 1.00 95.12 109 LYS A O 1
ATOM 868 N N . LYS A 1 110 ? 10.876 -0.566 3.233 1.00 96.81 110 LYS A N 1
ATOM 869 C CA . LYS A 1 110 ? 10.135 0.705 3.174 1.00 96.81 110 LYS A CA 1
ATOM 870 C C . LYS A 1 110 ? 8.626 0.471 3.032 1.00 96.81 110 LYS A C 1
ATOM 872 O O . LYS A 1 110 ? 7.857 1.113 3.735 1.00 96.81 110 LYS A O 1
ATOM 877 N N . VAL A 1 111 ? 8.203 -0.482 2.193 1.00 96.62 111 VAL A N 1
ATOM 878 C CA . VAL A 1 111 ? 6.784 -0.868 2.064 1.00 96.62 111 VAL A CA 1
ATOM 879 C C . VAL A 1 111 ? 6.232 -1.358 3.402 1.00 96.62 111 VAL A C 1
ATOM 881 O O . VAL A 1 111 ? 5.200 -0.860 3.847 1.00 96.62 111 VAL A O 1
ATOM 884 N N . PHE A 1 112 ? 6.927 -2.275 4.081 1.00 96.00 112 PHE A N 1
ATOM 885 C CA . PHE A 1 112 ? 6.475 -2.797 5.374 1.00 96.00 112 PHE A CA 1
ATOM 886 C C . PHE A 1 112 ? 6.383 -1.705 6.455 1.00 96.00 112 PHE A C 1
ATOM 888 O O . PHE A 1 112 ? 5.393 -1.625 7.181 1.00 96.00 112 PHE A O 1
ATOM 895 N N . GLU A 1 113 ? 7.386 -0.831 6.547 1.00 96.06 113 GLU A N 1
ATOM 896 C CA . GLU A 1 113 ? 7.399 0.285 7.501 1.00 96.06 113 GLU A CA 1
ATOM 897 C C . GLU A 1 113 ? 6.264 1.284 7.228 1.00 96.06 113 GLU A C 1
ATOM 899 O O . GLU A 1 113 ? 5.562 1.696 8.155 1.00 96.06 113 GLU A O 1
ATOM 904 N N . SER A 1 114 ? 6.027 1.630 5.959 1.00 97.38 114 SER A N 1
ATOM 905 C CA . SER A 1 114 ? 4.909 2.486 5.552 1.00 97.38 114 SER A CA 1
ATOM 906 C C .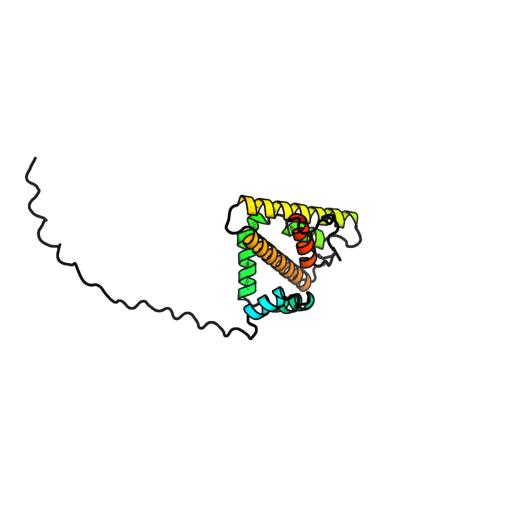 SER A 1 114 ? 3.550 1.836 5.818 1.00 97.38 114 SER A C 1
ATOM 908 O O . SER A 1 114 ? 2.615 2.526 6.229 1.00 97.38 114 SER A O 1
ATOM 910 N N . LEU A 1 115 ? 3.429 0.517 5.644 1.00 96.38 115 LEU A N 1
ATOM 911 C CA . LEU A 1 115 ? 2.216 -0.241 5.957 1.00 96.38 115 LEU A CA 1
ATOM 912 C C . LEU A 1 115 ? 1.918 -0.189 7.463 1.00 96.38 115 LEU A C 1
ATOM 914 O O . LEU A 1 115 ? 0.804 0.147 7.868 1.00 96.38 115 LEU A O 1
ATOM 918 N N . ALA A 1 116 ? 2.934 -0.436 8.294 1.00 96.50 116 ALA A N 1
ATOM 919 C CA . ALA A 1 116 ? 2.827 -0.348 9.747 1.00 96.50 116 ALA A CA 1
ATOM 920 C C . ALA A 1 116 ? 2.420 1.060 10.210 1.00 96.50 116 ALA A C 1
ATOM 922 O O . ALA A 1 116 ? 1.522 1.214 11.043 1.00 96.50 116 ALA A O 1
ATOM 923 N N . LEU A 1 117 ? 3.036 2.096 9.632 1.00 97.00 117 LEU A N 1
ATOM 924 C CA . LEU A 1 117 ? 2.697 3.487 9.922 1.00 97.00 117 LEU A CA 1
ATOM 925 C C . LEU A 1 117 ? 1.263 3.832 9.501 1.00 97.00 117 LEU A C 1
ATOM 927 O O . LEU A 1 117 ? 0.561 4.516 10.244 1.00 97.00 117 LEU A O 1
ATOM 931 N N . SER A 1 118 ? 0.812 3.336 8.348 1.00 96.69 118 SER A N 1
ATOM 932 C CA . SER A 1 118 ? -0.550 3.569 7.853 1.00 96.69 118 SER A CA 1
ATOM 933 C C . SER A 1 118 ? -1.591 2.967 8.791 1.00 96.69 118 SER A C 1
ATOM 935 O O . SER A 1 118 ? -2.549 3.636 9.178 1.00 96.69 118 SER A O 1
ATOM 937 N N . ARG A 1 119 ? -1.358 1.732 9.251 1.00 95.12 119 ARG A N 1
ATOM 938 C CA . ARG A 1 119 ? -2.226 1.071 10.232 1.00 95.12 119 ARG A CA 1
ATOM 939 C C . ARG A 1 119 ? -2.259 1.818 11.563 1.00 95.12 119 ARG A C 1
ATOM 941 O O . ARG A 1 119 ? -3.329 1.969 12.147 1.00 95.12 119 ARG A O 1
ATOM 948 N N . LYS A 1 120 ? -1.107 2.314 12.026 1.00 96.06 120 LYS A N 1
ATOM 949 C CA . LYS A 1 120 ? -1.016 3.142 13.236 1.00 96.06 120 LYS A CA 1
ATOM 950 C C . LYS A 1 120 ? -1.849 4.421 13.101 1.00 96.06 120 LYS A C 1
ATOM 952 O O . LYS A 1 120 ? -2.680 4.676 13.963 1.00 96.06 120 LYS A O 1
ATOM 957 N N . ARG A 1 121 ? -1.684 5.174 12.007 1.00 95.94 121 ARG A N 1
ATOM 958 C CA . ARG A 1 121 ? -2.466 6.397 11.733 1.00 95.94 121 ARG A CA 1
ATOM 959 C C . ARG A 1 121 ? -3.966 6.120 11.705 1.00 95.94 121 ARG A C 1
ATOM 961 O O . ARG A 1 121 ? -4.741 6.898 12.248 1.00 95.94 121 ARG A O 1
ATOM 968 N N . LEU A 1 122 ? -4.367 5.010 11.087 1.00 94.12 122 LEU A N 1
ATOM 969 C CA . LEU A 1 122 ? -5.771 4.620 11.009 1.00 94.12 122 LEU A CA 1
ATOM 970 C C . LEU A 1 122 ? -6.348 4.267 12.388 1.00 94.12 122 LEU A C 1
ATOM 972 O O . LEU A 1 122 ? -7.456 4.684 12.712 1.00 94.12 122 LEU A O 1
ATOM 976 N N . ALA A 1 123 ? -5.582 3.556 13.221 1.00 94.31 123 ALA A N 1
ATOM 977 C CA . ALA A 1 123 ? -5.972 3.252 14.597 1.00 94.31 123 ALA A CA 1
ATOM 978 C C . ALA A 1 123 ? -6.085 4.521 15.459 1.00 94.31 123 ALA A C 1
ATOM 980 O O . ALA A 1 123 ? -7.045 4.672 16.211 1.00 94.31 123 ALA A O 1
ATOM 981 N N . GLU A 1 124 ? -5.141 5.455 15.317 1.00 95.81 124 GLU A N 1
ATOM 982 C CA . GLU A 1 124 ? -5.139 6.741 16.027 1.00 95.81 124 GLU A CA 1
ATOM 983 C C . GLU A 1 124 ? -6.288 7.661 15.597 1.00 95.81 124 GLU A C 1
ATOM 985 O O . GLU A 1 124 ? -6.768 8.460 16.398 1.00 95.81 124 GLU A O 1
ATOM 990 N N . ALA A 1 125 ? -6.769 7.533 14.358 1.00 91.81 125 ALA A N 1
ATOM 991 C CA . ALA A 1 125 ? -7.887 8.323 13.856 1.00 91.81 125 ALA A CA 1
ATOM 992 C C . ALA A 1 125 ? -9.222 7.997 14.550 1.00 91.81 125 ALA A C 1
ATOM 994 O O . ALA A 1 125 ? -10.147 8.804 14.478 1.00 91.81 125 ALA A O 1
ATOM 995 N N . GLY A 1 126 ? -9.348 6.820 15.183 1.00 85.69 126 GLY A N 1
ATOM 996 C CA . GLY A 1 126 ? -10.557 6.411 15.908 1.00 85.69 126 GLY A CA 1
ATOM 997 C C . GLY A 1 126 ? -11.823 6.371 15.042 1.00 85.69 126 GLY A C 1
ATOM 998 O O . GLY A 1 126 ? -12.933 6.503 15.558 1.00 85.69 126 GLY A O 1
ATOM 999 N N . ARG A 1 127 ? -11.670 6.244 13.717 1.00 76.94 127 ARG A N 1
ATOM 1000 C CA . ARG A 1 127 ? -12.779 6.249 12.759 1.00 76.94 127 ARG A CA 1
ATOM 1001 C C . ARG A 1 127 ? -13.301 4.832 12.562 1.00 76.94 127 ARG A C 1
ATOM 1003 O O . ARG A 1 127 ? -12.595 3.989 12.021 1.00 76.94 127 ARG A O 1
ATOM 1010 N N . GLY A 1 128 ? -14.560 4.609 12.933 1.00 81.88 128 GLY A N 1
ATOM 1011 C CA . GLY A 1 128 ? -15.274 3.372 12.623 1.00 81.88 128 GLY A CA 1
ATOM 1012 C C . GLY A 1 128 ? -14.586 2.108 13.149 1.00 81.88 128 GLY A C 1
ATOM 1013 O O . GLY A 1 128 ? -13.907 2.122 14.174 1.00 81.88 128 GLY A O 1
ATOM 1014 N N . ASP A 1 129 ? -14.805 1.003 12.440 1.00 88.62 129 ASP A N 1
ATOM 1015 C CA . ASP A 1 129 ? -14.141 -0.270 12.710 1.00 88.62 129 ASP A CA 1
ATOM 1016 C C . ASP A 1 129 ? -12.772 -0.294 12.014 1.00 88.62 129 ASP A C 1
ATOM 1018 O O . ASP A 1 129 ? -12.685 -0.221 10.785 1.00 88.62 129 ASP A O 1
ATOM 1022 N N . LEU A 1 130 ? -11.702 -0.417 12.806 1.00 88.69 130 LEU A N 1
ATOM 1023 C CA . LEU A 1 130 ? -10.323 -0.404 12.315 1.00 88.69 130 LEU A CA 1
ATOM 1024 C C . LEU A 1 130 ? -10.073 -1.468 11.240 1.00 88.69 130 LEU A C 1
ATOM 1026 O O . LEU A 1 130 ? -9.371 -1.205 10.269 1.00 88.69 130 LEU A O 1
ATOM 1030 N N . GLU A 1 131 ? -10.616 -2.671 11.405 1.00 88.31 131 GLU A N 1
ATOM 1031 C CA . GLU A 1 131 ? -10.385 -3.776 10.476 1.00 88.31 131 GLU A CA 1
ATOM 1032 C C . GLU A 1 131 ? -11.124 -3.562 9.159 1.00 88.31 131 GLU A C 1
ATOM 1034 O O . GLU A 1 131 ? -10.594 -3.879 8.090 1.00 88.31 131 GLU A O 1
ATOM 1039 N N . LEU A 1 132 ? -12.330 -3.001 9.221 1.00 84.62 132 LEU A N 1
ATOM 1040 C CA . LEU A 1 132 ? -13.093 -2.637 8.036 1.00 84.62 132 LEU A CA 1
ATOM 1041 C C . LEU A 1 132 ? -12.397 -1.529 7.240 1.00 84.62 132 LEU A C 1
ATOM 1043 O O . LEU A 1 132 ? -12.181 -1.689 6.037 1.00 84.62 132 LEU A O 1
ATOM 1047 N N . GLU A 1 133 ? -12.025 -0.433 7.899 1.00 86.44 133 GLU A N 1
ATOM 1048 C CA . GLU A 1 133 ? -11.354 0.698 7.251 1.00 86.44 133 GLU A CA 1
ATOM 1049 C C . GLU A 1 133 ? -9.977 0.294 6.713 1.00 86.44 133 GLU A C 1
ATOM 1051 O O . GLU A 1 133 ? -9.593 0.677 5.608 1.00 86.44 133 GLU A O 1
ATOM 1056 N N . TRP A 1 134 ? -9.262 -0.573 7.433 1.00 90.31 134 TRP A N 1
ATOM 1057 C CA . TRP A 1 134 ? -7.981 -1.107 6.983 1.00 90.31 134 TRP A CA 1
ATOM 1058 C C . TRP A 1 134 ? -8.122 -1.889 5.676 1.00 90.31 134 TRP A C 1
ATOM 1060 O O . TRP A 1 134 ? -7.404 -1.627 4.711 1.00 90.31 134 TRP A O 1
ATOM 1070 N N . ARG A 1 135 ? -9.100 -2.801 5.602 1.00 87.44 135 ARG A N 1
ATOM 1071 C CA . ARG A 1 135 ? -9.378 -3.586 4.389 1.00 87.44 135 ARG A CA 1
ATOM 1072 C C . ARG A 1 135 ? -9.826 -2.711 3.221 1.00 87.44 135 ARG A C 1
ATOM 1074 O O . ARG A 1 135 ? -9.402 -2.954 2.095 1.00 87.44 135 ARG A O 1
ATOM 1081 N N . ARG A 1 136 ? -10.656 -1.692 3.476 1.00 85.00 136 ARG A N 1
ATOM 1082 C CA . ARG A 1 136 ? -11.070 -0.710 2.457 1.00 85.00 136 ARG A CA 1
ATOM 1083 C C . ARG A 1 136 ? -9.872 0.046 1.896 1.00 85.00 136 ARG A C 1
ATOM 1085 O O . ARG A 1 136 ? -9.761 0.180 0.680 1.00 85.00 136 ARG A O 1
ATOM 1092 N N . GLY A 1 137 ? -8.962 0.475 2.767 1.00 87.12 137 GLY A N 1
ATOM 1093 C CA . GLY A 1 137 ? -7.744 1.176 2.378 1.00 87.12 137 GLY A CA 1
ATOM 1094 C C . GLY A 1 137 ? -6.810 0.312 1.538 1.00 87.12 137 GLY A C 1
ATOM 1095 O O . GLY A 1 137 ? -6.385 0.742 0.468 1.00 87.12 137 GLY A O 1
ATOM 1096 N N . LEU A 1 138 ? -6.563 -0.936 1.954 1.00 90.12 138 LEU A N 1
ATOM 1097 C CA . LEU A 1 138 ? -5.761 -1.884 1.169 1.00 90.12 138 LEU A CA 1
ATOM 1098 C C . LEU A 1 138 ? -6.388 -2.180 -0.199 1.00 90.12 138 LEU A C 1
ATOM 1100 O O . LEU A 1 138 ? -5.679 -2.187 -1.203 1.00 90.12 138 LEU A O 1
ATOM 1104 N N . ALA A 1 139 ? -7.709 -2.361 -0.265 1.00 85.12 139 ALA A N 1
ATOM 1105 C CA . ALA A 1 139 ? -8.410 -2.564 -1.531 1.00 85.12 139 ALA A CA 1
ATOM 1106 C C . ALA A 1 139 ? -8.301 -1.339 -2.457 1.00 85.12 139 ALA A C 1
ATOM 1108 O O . ALA A 1 139 ? -8.026 -1.489 -3.647 1.00 85.12 139 ALA A O 1
ATOM 1109 N N . GLY A 1 140 ? -8.470 -0.130 -1.912 1.00 83.06 140 GLY A N 1
ATOM 1110 C CA . GLY A 1 140 ? -8.281 1.116 -2.656 1.00 83.06 140 GLY A CA 1
ATOM 1111 C C . GLY A 1 140 ? -6.852 1.265 -3.185 1.00 83.06 140 GLY A C 1
ATOM 1112 O O . GLY A 1 140 ? -6.658 1.649 -4.334 1.00 83.06 140 GLY A O 1
ATOM 1113 N N . LEU A 1 141 ? -5.852 0.892 -2.388 1.00 89.62 141 LEU A N 1
ATOM 1114 C CA . LEU A 1 141 ? -4.443 0.944 -2.773 1.00 89.62 141 LEU A CA 1
ATOM 1115 C C . LEU A 1 141 ? -4.096 -0.041 -3.897 1.00 89.62 141 LEU A C 1
ATOM 1117 O O . LEU A 1 141 ? -3.421 0.336 -4.852 1.00 89.62 141 LEU A O 1
ATOM 1121 N N . ILE A 1 142 ? -4.581 -1.283 -3.805 1.00 86.81 142 ILE A N 1
ATOM 1122 C CA . ILE A 1 142 ? -4.412 -2.298 -4.857 1.00 86.81 142 ILE A CA 1
ATOM 1123 C C . ILE A 1 142 ? -5.033 -1.804 -6.167 1.00 86.81 142 ILE A C 1
ATOM 1125 O O . ILE A 1 142 ? -4.422 -1.928 -7.228 1.00 86.81 142 ILE A O 1
ATOM 1129 N N . PHE A 1 143 ? -6.221 -1.201 -6.091 1.00 85.06 143 PHE A N 1
ATOM 1130 C CA . PHE A 1 143 ? -6.879 -0.607 -7.251 1.00 85.06 143 PHE A CA 1
ATOM 1131 C C . PHE A 1 143 ? -6.053 0.527 -7.875 1.00 85.06 143 PHE A C 1
ATOM 1133 O O . PHE A 1 143 ? -5.855 0.528 -9.089 1.00 85.06 143 PHE A O 1
ATOM 1140 N N . LEU A 1 144 ? -5.537 1.462 -7.067 1.00 86.94 144 LEU A N 1
ATOM 1141 C CA . LEU A 1 144 ? -4.710 2.570 -7.560 1.00 86.94 144 LEU A CA 1
ATOM 1142 C C . LEU A 1 144 ? -3.406 2.094 -8.211 1.00 86.94 144 LEU A C 1
ATOM 1144 O O . LEU A 1 144 ? -3.000 2.650 -9.233 1.00 86.94 144 LEU A O 1
ATOM 1148 N N . ASP A 1 145 ? -2.753 1.073 -7.648 1.00 89.25 145 ASP A N 1
ATOM 1149 C CA . ASP A 1 145 ? -1.557 0.477 -8.251 1.00 89.25 145 ASP A CA 1
ATOM 1150 C C . ASP A 1 145 ? -1.889 -0.175 -9.597 1.00 89.25 145 ASP A C 1
ATOM 1152 O O . ASP A 1 145 ? -1.224 0.113 -10.590 1.00 89.25 145 ASP A O 1
ATOM 1156 N N . HIS A 1 146 ? -2.956 -0.976 -9.664 1.00 85.81 146 HIS A N 1
ATOM 1157 C CA . HIS A 1 146 ? -3.403 -1.599 -10.910 1.00 85.81 146 HIS A CA 1
ATOM 1158 C C . HIS A 1 146 ? -3.704 -0.557 -12.001 1.00 85.81 146 HIS A C 1
ATOM 1160 O O . HIS A 1 146 ? -3.213 -0.662 -13.125 1.00 85.81 146 HIS A O 1
ATOM 1166 N N . ASP A 1 147 ? -4.466 0.483 -11.661 1.00 85.56 147 ASP A N 1
ATOM 1167 C CA . ASP A 1 147 ? -4.821 1.586 -12.558 1.00 85.56 147 ASP A CA 1
ATOM 1168 C C . ASP A 1 147 ? -3.584 2.384 -13.026 1.00 85.56 147 ASP A C 1
ATOM 1170 O O . ASP A 1 147 ? -3.449 2.724 -14.205 1.00 85.56 147 ASP A O 1
ATOM 1174 N N . TRP A 1 148 ? -2.611 2.628 -12.140 1.00 89.75 148 TRP A N 1
ATOM 1175 C CA . TRP A 1 148 ? -1.331 3.233 -12.520 1.00 89.75 148 TRP A CA 1
ATOM 1176 C C . TRP A 1 148 ? -0.517 2.343 -13.466 1.00 89.75 148 TRP A C 1
ATOM 1178 O O . TRP A 1 148 ? -0.045 2.839 -14.493 1.00 89.75 148 TRP A O 1
ATOM 1188 N N . ARG A 1 149 ? -0.376 1.047 -13.163 1.00 86.56 149 ARG A N 1
ATOM 1189 C CA . ARG A 1 149 ? 0.363 0.101 -14.014 1.00 86.56 149 ARG A CA 1
ATOM 1190 C C . ARG A 1 149 ? -0.269 -0.034 -15.396 1.00 86.56 149 ARG A C 1
ATOM 1192 O O . ARG A 1 149 ? 0.467 -0.036 -16.381 1.00 86.56 149 ARG A O 1
ATOM 1199 N N . GLY A 1 150 ? -1.601 -0.058 -15.470 1.00 84.25 150 GLY A N 1
ATOM 1200 C CA . GLY A 1 150 ? -2.346 -0.029 -16.730 1.00 84.25 150 GLY A CA 1
ATOM 1201 C C . GLY A 1 150 ? -1.978 1.190 -17.576 1.00 84.25 150 GLY A C 1
ATOM 1202 O O . GLY A 1 150 ? -1.530 1.045 -18.710 1.00 84.25 150 GLY A O 1
ATOM 1203 N N . ARG A 1 151 ? -2.011 2.397 -16.993 1.00 84.62 151 ARG A N 1
ATOM 1204 C CA . ARG A 1 151 ? -1.592 3.618 -17.706 1.00 84.62 151 ARG A CA 1
ATOM 1205 C C . ARG A 1 151 ? -0.134 3.596 -18.163 1.00 84.62 151 ARG A C 1
ATOM 1207 O O . ARG A 1 151 ? 0.163 4.114 -19.236 1.00 84.62 151 ARG A O 1
ATOM 1214 N N . VAL A 1 152 ? 0.786 3.067 -17.353 1.00 84.38 152 VAL A N 1
ATOM 1215 C CA . VAL A 1 152 ? 2.208 2.945 -17.731 1.00 84.38 152 VAL A CA 1
ATOM 1216 C C . VAL A 1 152 ? 2.356 2.038 -18.953 1.00 84.38 152 VAL A C 1
ATOM 1218 O O . VAL A 1 152 ? 3.064 2.404 -19.895 1.00 84.38 152 VAL A O 1
ATOM 1221 N N . TYR A 1 153 ? 1.652 0.903 -18.954 1.00 84.88 153 TYR A N 1
ATOM 1222 C CA . TYR A 1 153 ? 1.619 -0.040 -20.068 1.00 84.88 153 TYR A CA 1
ATOM 1223 C C . TYR A 1 153 ? 1.037 0.597 -21.339 1.00 84.88 153 TYR A C 1
ATOM 1225 O O . TYR A 1 153 ? 1.695 0.591 -22.381 1.00 84.88 153 TYR A O 1
ATOM 1233 N N . ASP A 1 154 ? -0.127 1.243 -21.238 1.00 83.62 154 ASP A N 1
ATOM 1234 C CA . ASP A 1 154 ? -0.798 1.905 -22.366 1.00 83.62 154 ASP A CA 1
ATOM 1235 C C . ASP A 1 154 ? 0.060 3.018 -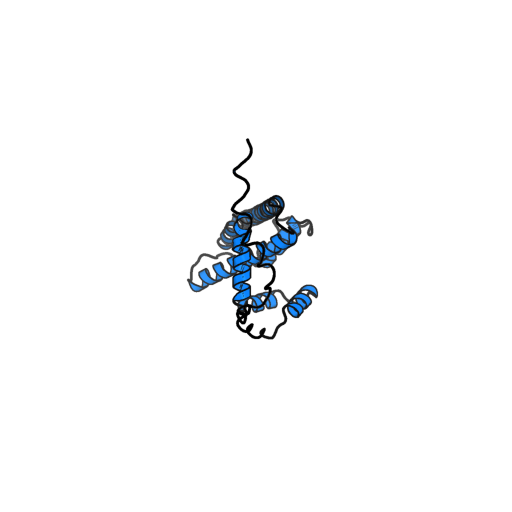22.981 1.00 83.62 154 ASP A C 1
ATOM 1237 O O . ASP A 1 154 ? 0.113 3.198 -24.200 1.00 83.62 154 ASP A O 1
ATOM 1241 N N . GLN A 1 155 ? 0.782 3.755 -22.135 1.00 87.50 155 GLN A N 1
ATOM 1242 C CA . GLN A 1 155 ? 1.683 4.832 -22.549 1.00 87.50 155 GLN A CA 1
ATOM 1243 C C . GLN A 1 155 ? 3.054 4.327 -23.018 1.00 87.50 155 GLN A C 1
ATOM 1245 O O . GLN A 1 155 ? 3.898 5.148 -23.382 1.00 87.50 155 GLN A O 1
ATOM 1250 N N . LYS A 1 156 ? 3.294 3.007 -23.012 1.00 87.00 156 LYS A N 1
ATOM 1251 C CA . LYS A 1 156 ? 4.575 2.370 -23.370 1.00 87.00 156 LYS A CA 1
ATOM 1252 C C . LYS A 1 156 ? 5.767 2.962 -22.610 1.00 87.00 156 LYS A C 1
ATOM 1254 O O . LYS A 1 156 ? 6.861 3.104 -23.157 1.00 87.00 156 LYS A O 1
ATOM 1259 N N . LYS A 1 157 ? 5.548 3.348 -21.353 1.00 86.12 157 LYS A N 1
ATOM 1260 C C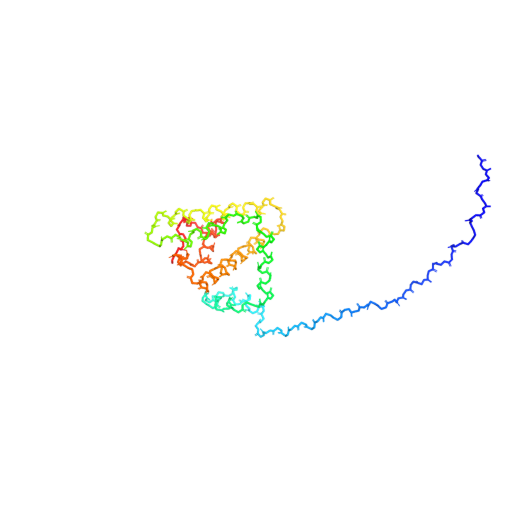A . LYS A 1 157 ? 6.593 3.903 -20.492 1.00 86.12 157 LYS A CA 1
ATOM 1261 C C . LYS A 1 157 ? 7.424 2.775 -19.892 1.00 86.12 157 LYS A C 1
ATOM 1263 O O . LYS A 1 157 ? 6.882 1.863 -19.276 1.00 86.12 157 LYS A O 1
ATOM 1268 N N . ASP A 1 158 ? 8.743 2.889 -20.001 1.00 85.31 158 ASP A N 1
ATOM 1269 C CA . ASP A 1 158 ? 9.694 1.986 -19.344 1.00 85.31 158 ASP A CA 1
ATOM 1270 C C . ASP A 1 158 ? 9.926 2.403 -17.880 1.00 85.31 158 ASP A C 1
ATOM 1272 O O . ASP A 1 158 ? 10.992 2.879 -17.485 1.00 85.31 158 ASP A O 1
ATOM 1276 N N . GLU A 1 159 ? 8.858 2.332 -17.082 1.00 89.31 159 GLU A N 1
ATOM 1277 C CA . GLU A 1 159 ? 8.870 2.741 -15.673 1.00 89.31 159 GLU A CA 1
ATOM 1278 C C . GLU A 1 159 ? 8.877 1.538 -14.719 1.00 89.31 159 GLU A C 1
ATOM 1280 O O . GLU A 1 159 ? 9.556 1.559 -13.694 1.00 89.31 159 GLU A O 1
ATOM 1285 N N . ILE A 1 160 ? 8.151 0.467 -15.051 1.00 89.12 160 ILE A N 1
ATOM 1286 C CA . ILE A 1 160 ? 8.012 -0.716 -14.193 1.00 89.12 160 ILE A CA 1
ATOM 1287 C C . ILE A 1 160 ? 9.069 -1.743 -14.587 1.00 89.12 160 ILE A C 1
ATOM 1289 O O . ILE A 1 160 ? 8.993 -2.346 -15.652 1.00 89.12 160 ILE A O 1
ATOM 1293 N N . ARG A 1 161 ? 10.030 -1.974 -13.692 1.00 90.56 161 ARG A N 1
ATOM 1294 C CA . ARG A 1 161 ? 11.136 -2.924 -13.900 1.00 90.56 161 ARG A CA 1
ATOM 1295 C C . ARG A 1 161 ? 10.948 -4.224 -13.127 1.00 90.56 161 ARG A C 1
ATOM 1297 O O . ARG A 1 161 ? 11.456 -5.264 -13.535 1.00 90.56 161 ARG A O 1
ATOM 1304 N N . ASN A 1 162 ? 10.212 -4.174 -12.020 1.00 85.00 162 ASN A N 1
ATOM 1305 C CA . ASN A 1 162 ? 9.957 -5.311 -11.148 1.00 85.00 162 ASN A CA 1
ATOM 1306 C C . ASN A 1 162 ? 8.465 -5.672 -11.154 1.00 85.00 162 ASN A C 1
ATOM 1308 O O . ASN A 1 162 ? 7.633 -5.000 -10.535 1.00 85.00 162 ASN A O 1
ATOM 1312 N N . SER A 1 163 ? 8.128 -6.750 -11.860 1.00 82.69 163 SER A N 1
ATOM 1313 C CA . SER A 1 163 ? 6.796 -7.349 -11.842 1.00 82.69 163 SER A CA 1
ATOM 1314 C C . SER A 1 163 ? 6.657 -8.245 -10.610 1.00 82.69 163 SER A C 1
ATOM 1316 O O . SER A 1 163 ? 7.224 -9.337 -10.568 1.00 82.69 163 SER A O 1
ATOM 1318 N N . TYR A 1 164 ? 5.910 -7.781 -9.614 1.00 83.19 164 TYR A N 1
ATOM 1319 C CA . TYR A 1 164 ? 5.559 -8.548 -8.423 1.00 83.19 164 TYR A CA 1
ATOM 1320 C C . TYR A 1 164 ? 4.043 -8.533 -8.231 1.00 83.19 164 TYR A C 1
ATOM 1322 O O . TYR A 1 164 ? 3.363 -7.606 -8.674 1.00 83.19 164 TYR A O 1
ATOM 1330 N N . ASP A 1 165 ? 3.523 -9.556 -7.559 1.00 86.62 165 ASP A N 1
ATOM 1331 C CA . ASP A 1 165 ? 2.115 -9.626 -7.175 1.00 86.62 165 ASP A CA 1
ATOM 1332 C C . ASP A 1 165 ? 1.894 -8.776 -5.914 1.00 86.62 165 ASP A C 1
ATOM 1334 O O . ASP A 1 165 ? 2.250 -9.179 -4.802 1.00 86.62 165 ASP A O 1
ATOM 1338 N N . LEU A 1 166 ? 1.346 -7.567 -6.094 1.00 89.06 166 LEU A N 1
ATOM 1339 C CA . LEU A 1 166 ? 1.093 -6.646 -4.986 1.00 89.06 166 LEU A CA 1
ATOM 1340 C C . LEU A 1 166 ? 0.104 -7.230 -3.970 1.00 89.06 166 LEU A C 1
ATOM 1342 O O . LEU A 1 166 ? 0.290 -7.024 -2.774 1.00 89.06 166 LEU A O 1
ATOM 1346 N N . VAL A 1 167 ? -0.914 -7.969 -4.420 1.00 88.50 167 VAL A N 1
ATOM 1347 C CA . VAL A 1 167 ? -1.926 -8.553 -3.527 1.00 88.50 167 VAL A CA 1
ATOM 1348 C C . VAL A 1 167 ? -1.255 -9.543 -2.587 1.00 88.50 167 VAL A C 1
ATOM 1350 O O . VAL A 1 167 ? -1.348 -9.401 -1.370 1.00 88.50 167 VAL A O 1
ATOM 1353 N N . ARG A 1 168 ? -0.477 -10.482 -3.136 1.00 88.19 168 ARG A N 1
ATOM 1354 C CA . ARG A 1 168 ? 0.272 -11.457 -2.329 1.00 88.19 168 ARG A CA 1
ATOM 1355 C C . ARG A 1 168 ? 1.284 -10.807 -1.395 1.00 88.19 168 ARG A C 1
ATOM 1357 O O . ARG A 1 168 ? 1.457 -11.268 -0.264 1.00 88.19 168 ARG A O 1
ATOM 1364 N N . LEU A 1 169 ? 1.969 -9.764 -1.862 1.00 90.56 169 LEU A N 1
ATOM 1365 C CA . LEU A 1 169 ? 2.922 -9.020 -1.048 1.00 90.56 169 LEU A CA 1
ATOM 1366 C C . LEU A 1 169 ? 2.226 -8.380 0.160 1.00 90.56 169 LEU A C 1
ATOM 1368 O O . LEU A 1 169 ? 2.679 -8.564 1.292 1.00 90.56 169 LEU A O 1
ATOM 1372 N N . LEU A 1 170 ? 1.124 -7.663 -0.076 1.00 91.56 170 LEU A N 1
ATOM 1373 C CA . LEU A 1 170 ? 0.366 -6.984 0.972 1.00 91.56 170 LEU A CA 1
ATOM 1374 C C . LEU A 1 170 ? -0.311 -7.969 1.923 1.00 91.56 170 LEU A C 1
ATOM 1376 O O . LEU A 1 170 ? -0.237 -7.746 3.125 1.00 91.56 170 LEU A O 1
ATOM 1380 N N . ASP A 1 171 ? -0.881 -9.071 1.434 1.00 90.50 171 ASP A N 1
ATOM 1381 C CA . ASP A 1 171 ? -1.476 -10.116 2.279 1.00 90.50 171 ASP A CA 1
ATOM 1382 C C . ASP A 1 171 ? -0.442 -10.708 3.246 1.00 90.50 171 ASP A C 1
ATOM 1384 O O . ASP A 1 171 ? -0.691 -10.845 4.446 1.00 90.50 171 ASP A O 1
ATOM 1388 N N . CYS A 1 172 ? 0.754 -11.018 2.738 1.00 91.50 172 CYS A N 1
ATOM 1389 C CA . CYS A 1 172 ? 1.855 -11.512 3.558 1.00 91.50 172 CYS A CA 1
ATOM 1390 C C . CYS A 1 172 ? 2.299 -10.477 4.603 1.00 91.50 172 CYS A C 1
ATOM 1392 O O . CYS A 1 172 ? 2.470 -10.802 5.781 1.00 91.50 172 CYS A O 1
ATOM 1394 N N . MET A 1 173 ? 2.489 -9.222 4.187 1.00 94.50 173 MET A N 1
ATOM 1395 C CA . MET A 1 173 ? 2.927 -8.157 5.086 1.00 94.50 173 MET A CA 1
ATOM 1396 C C . MET A 1 173 ? 1.860 -7.820 6.134 1.00 94.50 173 MET A C 1
ATOM 1398 O O . MET A 1 173 ? 2.214 -7.618 7.294 1.00 94.50 173 MET A O 1
ATOM 1402 N N . ASP A 1 174 ? 0.576 -7.823 5.767 1.00 92.94 174 ASP A N 1
ATOM 1403 C CA . ASP A 1 174 ? -0.552 -7.621 6.680 1.00 92.94 174 ASP A CA 1
ATOM 1404 C C . ASP A 1 174 ? -0.626 -8.729 7.731 1.00 92.94 174 ASP A C 1
ATOM 1406 O O . ASP A 1 174 ? -0.702 -8.451 8.930 1.00 92.94 174 ASP A O 1
ATOM 1410 N N . ALA A 1 175 ? -0.533 -9.992 7.300 1.00 90.06 175 ALA A N 1
ATOM 1411 C CA . ALA A 1 175 ? -0.556 -11.134 8.205 1.00 90.06 175 ALA A CA 1
ATOM 1412 C C . ALA A 1 175 ? 0.556 -11.039 9.260 1.00 90.06 175 ALA A C 1
ATOM 1414 O O . ALA A 1 175 ? 0.310 -11.258 10.448 1.00 90.06 175 ALA A O 1
ATOM 1415 N N . ARG A 1 176 ? 1.766 -10.647 8.851 1.00 92.19 176 ARG A N 1
ATOM 1416 C CA . ARG A 1 176 ? 2.905 -10.470 9.764 1.00 92.19 176 ARG A CA 1
ATOM 1417 C C . ARG A 1 176 ? 2.754 -9.245 10.655 1.00 92.19 176 ARG A C 1
ATOM 1419 O O . ARG A 1 176 ? 2.995 -9.335 11.856 1.00 92.19 176 ARG A O 1
ATOM 1426 N N . LEU A 1 177 ? 2.296 -8.121 10.103 1.00 93.00 177 LEU A N 1
ATOM 1427 C CA . LEU A 1 177 ? 2.028 -6.892 10.855 1.00 93.00 177 LEU A CA 1
ATOM 1428 C C . LEU A 1 177 ? 1.009 -7.122 11.979 1.00 93.00 177 LEU A C 1
ATOM 1430 O O . LEU A 1 177 ? 1.124 -6.546 13.059 1.00 93.00 177 LEU A O 1
ATOM 1434 N N . ARG A 1 178 ? 0.016 -7.978 11.732 1.00 89.00 178 ARG A N 1
ATOM 1435 C CA . ARG A 1 178 ? -1.063 -8.303 12.673 1.00 89.00 178 ARG A CA 1
ATOM 1436 C C . ARG A 1 178 ? -0.754 -9.497 13.577 1.00 89.00 178 ARG A C 1
ATOM 1438 O O . ARG A 1 178 ? -1.606 -9.877 14.374 1.00 89.00 178 ARG A O 1
ATOM 1445 N N . GLY A 1 179 ? 0.434 -10.095 13.457 1.00 88.69 179 GLY A N 1
ATOM 1446 C CA . GLY A 1 179 ? 0.841 -11.262 14.244 1.00 88.69 179 GLY A CA 1
ATOM 1447 C C . GLY A 1 179 ? 0.082 -12.553 13.910 1.00 88.69 179 GLY A C 1
ATOM 1448 O O . GLY A 1 179 ? 0.082 -13.481 14.716 1.00 88.69 179 GLY A O 1
ATOM 1449 N N . LEU A 1 180 ? -0.565 -12.617 12.742 1.00 86.69 180 LEU A N 1
ATOM 1450 C CA . LEU A 1 180 ? -1.239 -13.813 12.223 1.00 86.69 180 LEU A CA 1
ATOM 1451 C C . LEU A 1 180 ? -0.234 -14.822 11.641 1.00 86.69 180 LEU A C 1
ATOM 1453 O O . LEU A 1 180 ? -0.476 -16.025 11.680 1.00 86.69 180 LEU A O 1
ATOM 1457 N N . ASP A 1 181 ? 0.905 -14.330 11.149 1.00 87.12 181 ASP A N 1
ATOM 1458 C CA . ASP A 1 181 ? 2.066 -15.116 10.719 1.00 87.12 181 ASP A CA 1
ATOM 1459 C C . ASP A 1 181 ? 3.312 -14.687 11.521 1.00 87.12 181 ASP A C 1
ATOM 1461 O O . ASP A 1 181 ? 3.513 -13.502 11.787 1.00 87.12 181 ASP A O 1
ATOM 1465 N N . ARG A 1 182 ? 4.152 -15.655 11.913 1.00 83.12 182 ARG A N 1
ATOM 1466 C CA . ARG A 1 182 ? 5.400 -15.448 12.676 1.00 83.12 182 ARG A CA 1
ATOM 1467 C C . ARG A 1 182 ? 6.649 -15.332 11.789 1.00 83.12 182 ARG A C 1
ATOM 1469 O O . ARG A 1 182 ? 7.759 -15.276 12.316 1.00 83.12 182 ARG A O 1
ATOM 1476 N N . GLY A 1 183 ? 6.498 -15.345 10.465 1.00 84.94 183 GLY A N 1
ATOM 1477 C CA . GLY A 1 183 ? 7.605 -15.178 9.523 1.00 84.94 183 GLY A CA 1
ATOM 1478 C C . GLY A 1 183 ? 8.307 -13.814 9.615 1.00 84.94 183 GLY A C 1
ATOM 1479 O O . GLY A 1 183 ? 7.723 -12.821 10.040 1.00 84.94 183 GLY A O 1
ATOM 1480 N N . ASP A 1 184 ? 9.567 -13.758 9.170 1.00 83.75 184 ASP A N 1
ATOM 1481 C CA . ASP A 1 184 ? 10.347 -12.514 9.062 1.00 83.75 184 ASP A CA 1
ATOM 1482 C C . ASP A 1 184 ? 9.677 -11.555 8.068 1.00 83.75 184 ASP A C 1
ATOM 1484 O O . ASP A 1 184 ? 9.676 -11.905 6.887 1.00 83.75 184 ASP A O 1
ATOM 1488 N N . PRO A 1 185 ? 9.185 -10.364 8.482 1.00 72.62 185 PRO A N 1
ATOM 1489 C CA . PRO A 1 185 ? 8.494 -9.378 7.643 1.00 72.62 185 PRO A CA 1
ATOM 1490 C C . PRO A 1 185 ? 9.118 -9.103 6.277 1.00 72.62 185 PRO A C 1
ATOM 1492 O O . PRO A 1 185 ? 8.391 -8.883 5.312 1.00 72.62 185 PRO A O 1
ATOM 1495 N N . LEU A 1 186 ? 10.445 -9.183 6.168 1.00 82.12 186 LEU A N 1
ATOM 1496 C CA . LEU A 1 186 ? 11.176 -8.884 4.938 1.00 82.12 186 LEU A CA 1
ATOM 1497 C C . LEU A 1 186 ? 11.254 -10.065 3.961 1.00 82.12 186 LEU A C 1
ATOM 1499 O O . LEU A 1 186 ? 11.666 -9.892 2.819 1.00 82.12 186 LEU A O 1
ATOM 1503 N N . LYS A 1 187 ? 10.817 -11.257 4.376 1.00 86.44 187 LYS A N 1
ATOM 1504 C CA . LYS A 1 187 ? 10.728 -12.467 3.540 1.00 86.44 187 LYS A CA 1
ATOM 1505 C C . LYS A 1 187 ? 9.353 -12.659 2.890 1.00 86.44 187 LYS A C 1
ATOM 1507 O O . LYS A 1 187 ? 8.892 -13.795 2.775 1.00 86.44 187 LYS A O 1
ATOM 1512 N N . CYS A 1 188 ? 8.644 -11.578 2.570 1.00 87.31 188 CYS A N 1
ATOM 1513 C CA . CYS A 1 188 ? 7.398 -11.679 1.808 1.00 87.31 188 CYS A CA 1
ATOM 1514 C C . CYS A 1 188 ? 7.707 -11.879 0.318 1.00 87.31 188 CYS A C 1
ATOM 1516 O O . CYS A 1 188 ? 8.763 -11.438 -0.143 1.00 87.31 188 CYS A O 1
ATOM 1518 N N . PRO A 1 189 ? 6.831 -12.567 -0.434 1.00 81.06 189 PRO A N 1
ATOM 1519 C CA . PRO A 1 189 ? 7.094 -12.892 -1.828 1.00 81.06 189 PRO A CA 1
ATOM 1520 C C . PRO A 1 189 ? 7.149 -11.615 -2.670 1.00 81.06 189 PRO A C 1
ATOM 1522 O O . PRO A 1 189 ? 6.172 -10.880 -2.776 1.00 81.06 189 PRO A O 1
ATOM 1525 N N . LEU A 1 190 ? 8.313 -11.366 -3.270 1.00 77.00 190 LEU A N 1
ATOM 1526 C CA . LEU A 1 190 ? 8.505 -10.348 -4.308 1.00 77.00 190 LEU A CA 1
ATOM 1527 C C . LEU A 1 190 ? 8.454 -10.959 -5.720 1.00 77.00 190 LEU A C 1
ATOM 1529 O O . LEU A 1 190 ? 8.532 -10.216 -6.694 1.00 77.00 190 LEU A O 1
ATOM 1533 N N . ARG A 1 191 ? 8.340 -12.294 -5.815 1.00 60.91 191 ARG A N 1
ATOM 1534 C CA . ARG A 1 191 ? 8.127 -13.117 -7.014 1.00 60.91 191 ARG A CA 1
ATOM 1535 C C . ARG A 1 191 ? 7.407 -14.405 -6.638 1.00 60.91 191 ARG A C 1
ATOM 1537 O O . ARG A 1 191 ? 7.678 -14.900 -5.520 1.00 60.91 191 ARG A O 1
#

pLDDT: mean 72.62, std 22.12, range [35.66, 97.38]

Secondary structure (DSSP, 8-state):
---S-SSS-SS-S--------PPP----PPPPPP--S--HHHHHH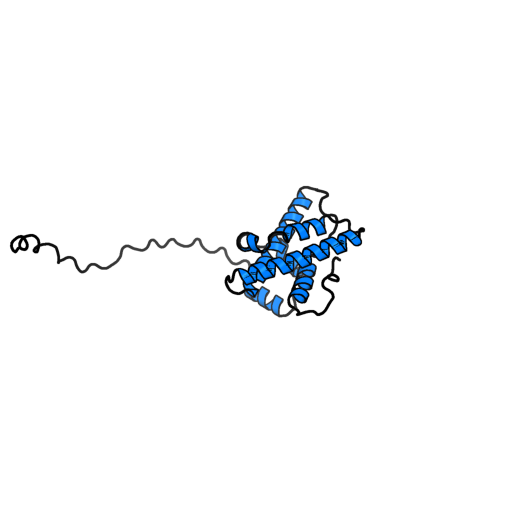HHHTT---HHHHHHHHHT--HHHHHHHHHHHHHHHHHHTTHHHHHHHHHHS-TT-HHHHHHHHHHHHHHHHHHHHHHHHTT-S-HHHHHHHHHHHHHHHHHHHHHHHHHTT-TT------HHHHHHHHHHHHTTS--S-TT-S---

Foldseek 3Di:
DDDPPDDPPPDDPPPDDDDDDDDDPPPPDDPDPPDPDQDPVNVVVCVVVVNDDPVNVVVVVVCPDPVNLVQLQVLQVVLVVLLPQLLVLVLQLQQDAPPPPVSNLVSLVSNLVSLLSSLVSLVVVVPDDSVVSNVSNLSSSLSVVVVVVVVCVVVVPPRGNQDADSVQLVVLSVCVSVVVDPDDNSPGDSD